Protein AF-A0A7J8K151-F1 (afdb_monomer)

Secondary structure (DSSP, 8-state):
-----TT--HHHHHHHHHHH-TT-EE-HHHHHHHHHHHHHHHHHHHTT---SHHHHHHHHHHHSPTTHHHHHHHHHHHHHH-SS-SS--SS-HHHHHHHHHHHHSSPPPHHHHHHHHHHHHHHHHHHHHHHHHHHHHTT-SEE-HHHHHHHHHH-HHHHHHHGGG------S------------HHHHHHHHHHHHHHHHHHHHHIIIIIIHHHHT-TTTS-HHHHHHHHTTHHHHHHHHHHHHHHHHHHHHTS-TTSSS--THHHHHHHHHTTTTHHHHHHHHHHHSHHHHHHHHHHHT-HHHHHHHHHHSTTHHHHHHHTHHHHTTHHHHHHHHHHHHTT--

Foldseek 3Di:
DPPPPLPPPPPLLQVLLCVQPVQAAEDPQLVVLLVVLLVVVLLQLCVQLDQDLVSSLVSLVVQADPPLSVVLQVQLVVQLPDPDDPDHQSRDLVSVQVVSCVSSVHRHDSSSSSSSSSSSSSVSSVLSNQLVVQCLLVLHRYRYNVSSVVSCVVPPRSCSNRVPDDPDDDDDDDDDDPPPDDDDVQSLLVNVLSNLVVLLVLLCCLVVPVLVLLVVDCPLHPPVLSCLQCPVSVLVSVVSVQLSVLSVVQQVPDDPPDPHGPSVVSVVVCVVVVSCVSLVRLCCSLVDPVSLVSLVVSLPDPVSQVSQCVVDPCRSVCSNPVSSVSSCSSVVVVVVVVVSVPPD

pLDDT: mean 81.15, std 17.08, range [25.45, 98.38]

Organism: Molossus molossus (NCBI:txid27622)

Mean predicted aligned error: 16.15 Å

InterPro domains:
  IPR000219 Dbl homology domain [PF00621] (195-342)
  IPR000219 Dbl homology domain [PS50010] (184-344)
  IPR000219 Dbl homology domain [SM00325] (188-342)
  IPR000219 Dbl homology domain [cd00160] (185-342)
  IPR009072 Histone-fold [G3DSA:1.10.20.10] (12-155)
  IPR009072 Histone-fold [SSF47113] (15-163)
  IPR035899 Dbl homology (DH) domain superfamily [G3DSA:1.20.900.10] (183-343)
  IPR035899 Dbl homology (DH) domain superfamily [SSF48065] (193-342)

Structure (mmCIF, N/CA/C/O backbone):
data_AF-A0A7J8K151-F1
#
_entry.id   AF-A0A7J8K151-F1
#
loop_
_atom_site.group_PDB
_atom_site.id
_atom_site.type_symbol
_atom_site.label_atom_id
_atom_site.label_alt_id
_atom_site.label_comp_id
_atom_site.label_asym_id
_atom_site.label_entity_id
_atom_site.label_seq_id
_atom_site.pdbx_PDB_ins_code
_atom_site.Cartn_x
_atom_site.Cartn_y
_atom_site.Cartn_z
_atom_site.occupancy
_atom_site.B_iso_or_equiv
_atom_site.auth_seq_id
_atom_site.auth_comp_id
_atom_site.auth_asym_id
_atom_site.auth_atom_id
_atom_site.pdbx_PDB_model_num
ATOM 1 N N . MET A 1 1 ? -0.096 -28.283 -28.250 1.00 27.67 1 MET A N 1
ATOM 2 C CA . MET A 1 1 ? -0.454 -26.908 -28.653 1.00 27.67 1 MET A CA 1
ATOM 3 C C . MET A 1 1 ? 0.817 -26.276 -29.191 1.00 27.67 1 MET A C 1
ATOM 5 O O . MET A 1 1 ? 1.811 -26.359 -28.478 1.00 27.67 1 MET A O 1
ATOM 9 N N . PRO A 1 2 ? 0.860 -25.765 -30.434 1.00 25.45 2 PRO A N 1
ATOM 10 C CA . PRO A 1 2 ? 2.027 -25.021 -30.894 1.00 25.45 2 PRO A CA 1
ATOM 11 C C . PRO A 1 2 ? 2.215 -23.856 -29.928 1.00 25.45 2 PRO A C 1
ATOM 13 O O . PRO A 1 2 ? 1.238 -23.183 -29.613 1.00 25.45 2 PRO A O 1
ATOM 16 N N . THR A 1 3 ? 3.426 -23.683 -29.404 1.00 32.97 3 THR A N 1
ATOM 17 C CA . THR A 1 3 ? 3.795 -22.593 -28.503 1.00 32.97 3 THR A CA 1
ATOM 18 C C . THR A 1 3 ? 3.459 -21.290 -29.201 1.00 32.97 3 THR A C 1
ATOM 20 O O . THR A 1 3 ? 4.192 -20.826 -30.076 1.00 32.97 3 THR A O 1
ATOM 23 N N . ILE A 1 4 ? 2.292 -20.740 -28.890 1.00 38.69 4 ILE A N 1
ATOM 24 C CA . ILE A 1 4 ? 1.892 -19.464 -29.426 1.00 38.69 4 ILE A CA 1
ATOM 25 C C . ILE A 1 4 ? 2.807 -18.447 -28.740 1.00 38.69 4 ILE A C 1
ATOM 27 O O . ILE A 1 4 ? 2.521 -18.003 -27.636 1.00 38.69 4 ILE A O 1
ATOM 31 N N . SER A 1 5 ? 3.916 -18.074 -29.380 1.00 39.81 5 SER A N 1
ATOM 32 C CA . SER A 1 5 ? 4.728 -16.931 -28.961 1.00 39.81 5 SER A CA 1
ATOM 33 C C . SER A 1 5 ? 3.971 -15.637 -29.308 1.00 39.81 5 SER A C 1
ATOM 35 O O . SER A 1 5 ? 4.404 -14.849 -30.155 1.00 39.81 5 SER A O 1
ATOM 37 N N . LEU A 1 6 ? 2.781 -15.429 -28.730 1.00 39.69 6 LEU A N 1
ATOM 38 C CA . LEU A 1 6 ? 1.989 -14.205 -28.942 1.00 39.69 6 LEU A CA 1
ATOM 39 C C . LEU A 1 6 ? 2.755 -12.966 -28.467 1.00 39.69 6 LEU A C 1
ATOM 41 O O . LEU A 1 6 ? 2.478 -11.859 -28.930 1.00 39.69 6 LEU A O 1
ATOM 45 N N . LEU A 1 7 ? 3.763 -13.169 -27.616 1.00 41.84 7 LEU A N 1
ATOM 46 C CA . LEU A 1 7 ? 4.592 -12.140 -27.009 1.00 41.84 7 LEU A CA 1
ATOM 47 C C . LEU A 1 7 ? 6.070 -12.290 -27.387 1.00 41.84 7 LEU A C 1
ATOM 49 O O . LEU A 1 7 ? 6.947 -12.023 -26.577 1.00 41.84 7 LEU A O 1
ATOM 53 N N . ASN A 1 8 ? 6.371 -12.655 -28.638 1.00 35.59 8 ASN A N 1
ATOM 54 C CA . ASN A 1 8 ? 7.740 -12.593 -29.171 1.00 35.59 8 ASN A CA 1
ATOM 55 C C . ASN A 1 8 ? 8.173 -11.132 -29.435 1.00 35.59 8 ASN A C 1
ATOM 57 O O . ASN A 1 8 ? 8.400 -10.690 -30.564 1.00 35.59 8 ASN A O 1
ATOM 61 N N . SER A 1 9 ? 8.129 -10.320 -28.384 1.00 42.59 9 SER A N 1
ATOM 62 C CA . SER A 1 9 ? 8.535 -8.922 -28.322 1.00 42.59 9 SER A CA 1
ATOM 63 C C . SER A 1 9 ? 8.761 -8.593 -26.844 1.00 42.59 9 SER A C 1
ATOM 65 O O . SER A 1 9 ? 7.894 -7.965 -26.239 1.00 42.59 9 SER A O 1
ATOM 67 N N . ASN A 1 10 ? 9.896 -9.018 -26.270 1.00 41.56 10 ASN A N 1
ATOM 68 C CA . ASN A 1 10 ? 10.342 -8.609 -24.922 1.00 41.56 10 ASN A CA 1
ATOM 69 C C . ASN A 1 10 ? 10.073 -7.101 -24.694 1.00 41.56 10 ASN A C 1
ATOM 71 O O . ASN A 1 10 ? 9.364 -6.727 -23.766 1.00 41.56 10 ASN A O 1
ATOM 75 N N . CYS A 1 11 ? 10.343 -6.298 -25.733 1.00 46.16 11 CYS A N 1
ATOM 76 C CA . CYS A 1 11 ? 10.074 -4.861 -25.882 1.00 46.16 11 CYS A CA 1
ATOM 77 C C . CYS A 1 11 ? 8.643 -4.340 -25.572 1.00 46.16 11 CYS A C 1
ATOM 79 O O . CYS A 1 11 ? 8.422 -3.131 -25.608 1.00 46.16 11 CYS A O 1
ATOM 81 N N . LYS A 1 12 ? 7.624 -5.181 -25.347 1.00 53.44 12 LYS A N 1
ATOM 82 C CA . LYS A 1 12 ? 6.250 -4.722 -25.044 1.00 53.44 12 LYS A CA 1
ATOM 83 C C . LYS A 1 12 ? 5.808 -4.955 -23.608 1.00 53.44 12 LYS A C 1
ATOM 85 O O . LYS A 1 12 ? 5.035 -4.144 -23.107 1.00 53.44 12 LYS A O 1
ATOM 90 N N . LYS A 1 13 ? 6.273 -6.025 -22.962 1.00 53.00 13 LYS A N 1
ATOM 91 C CA . LYS A 1 13 ? 6.034 -6.217 -21.526 1.00 53.00 13 LYS A CA 1
ATOM 92 C C . LYS A 1 13 ? 6.912 -5.265 -20.721 1.00 53.00 13 LYS A C 1
ATOM 94 O O . LYS A 1 13 ? 6.395 -4.658 -19.790 1.00 53.00 13 LYS A O 1
ATOM 99 N N . ASP A 1 14 ? 8.131 -5.015 -21.205 1.00 57.75 14 ASP A N 1
ATOM 100 C CA . ASP A 1 14 ? 8.994 -3.918 -20.754 1.00 57.75 14 ASP A CA 1
ATOM 101 C C . ASP A 1 14 ? 8.212 -2.601 -20.735 1.00 57.75 14 ASP A C 1
ATOM 103 O O . ASP A 1 14 ? 8.211 -1.896 -19.744 1.00 57.75 14 ASP A O 1
ATOM 107 N N . LYS A 1 15 ? 7.402 -2.321 -21.766 1.00 61.22 15 LYS A N 1
ATOM 108 C CA . LYS A 1 15 ? 6.587 -1.094 -21.821 1.00 61.22 15 LYS A CA 1
ATOM 109 C C . LYS A 1 15 ? 5.413 -1.056 -20.847 1.00 61.22 15 LYS A C 1
ATOM 111 O O . LYS A 1 15 ? 5.016 0.034 -20.448 1.00 61.22 15 LYS A O 1
ATOM 116 N N . VAL A 1 16 ? 4.816 -2.200 -20.498 1.00 61.94 16 VAL A N 1
ATOM 117 C CA . VAL A 1 16 ? 3.778 -2.247 -19.447 1.00 61.94 16 VAL A CA 1
ATOM 118 C C . VAL A 1 16 ? 4.438 -2.025 -18.088 1.00 61.94 16 VAL A C 1
ATOM 120 O O . VAL A 1 16 ? 3.931 -1.257 -17.279 1.00 61.94 16 VAL A O 1
ATOM 123 N N . GLN A 1 17 ? 5.597 -2.638 -17.858 1.00 71.25 17 GLN A N 1
ATOM 124 C CA . GLN A 1 17 ? 6.377 -2.446 -16.643 1.00 71.25 17 GLN A CA 1
ATOM 125 C C . GLN A 1 17 ? 6.891 -1.001 -16.518 1.00 71.25 17 GLN A C 1
ATOM 127 O O . GLN A 1 17 ? 6.669 -0.388 -15.480 1.00 71.25 17 GLN A O 1
ATOM 132 N N . GLU A 1 18 ? 7.449 -0.408 -17.575 1.00 66.69 18 GLU A N 1
ATOM 133 C CA . GLU A 1 18 ? 7.882 0.998 -17.638 1.00 66.69 18 GLU A CA 1
ATOM 134 C C . GLU A 1 18 ? 6.729 1.981 -17.380 1.00 66.69 18 GLU A C 1
ATOM 136 O O . GLU A 1 18 ? 6.942 3.046 -16.808 1.00 66.69 18 GLU A O 1
ATOM 141 N N . GLN A 1 19 ? 5.494 1.649 -17.784 1.00 67.12 19 GLN A N 1
ATOM 142 C CA . GLN A 1 19 ? 4.320 2.484 -17.493 1.00 67.12 19 GLN A CA 1
ATOM 143 C C . GLN A 1 19 ? 3.972 2.524 -16.006 1.00 67.12 19 GLN A C 1
ATOM 145 O O . GLN A 1 19 ? 3.391 3.507 -15.541 1.00 67.12 19 GLN A O 1
ATOM 150 N N . VAL A 1 20 ? 4.268 1.447 -15.283 1.00 70.50 20 VAL A N 1
ATOM 151 C CA . VAL A 1 20 ? 3.845 1.265 -13.896 1.00 70.50 20 VAL A CA 1
ATOM 152 C C . VAL A 1 20 ? 4.977 1.603 -12.927 1.00 70.50 20 VAL A C 1
ATOM 154 O O . VAL A 1 20 ? 4.738 2.278 -11.930 1.00 70.50 20 VAL A O 1
ATOM 157 N N . HIS A 1 21 ? 6.202 1.193 -13.253 1.00 74.19 21 HIS A N 1
ATOM 158 C CA . HIS A 1 21 ? 7.416 1.379 -12.462 1.00 74.19 21 HIS A CA 1
ATOM 159 C C . HIS A 1 21 ? 8.604 1.733 -13.371 1.00 74.19 21 HIS A C 1
ATOM 161 O O . HIS A 1 21 ? 9.407 0.856 -13.669 1.00 74.19 21 HIS A O 1
ATOM 167 N N . PRO A 1 22 ? 8.766 3.000 -13.802 1.00 75.44 22 PRO A N 1
ATOM 168 C CA . PRO A 1 22 ? 9.811 3.405 -14.756 1.00 75.44 22 PRO A CA 1
ATOM 169 C C . PRO A 1 22 ? 11.254 3.157 -14.285 1.00 75.44 22 PRO A C 1
ATOM 171 O O . PRO A 1 22 ? 12.183 3.220 -15.082 1.00 75.44 22 PRO A O 1
ATOM 174 N N . THR A 1 23 ? 11.448 2.949 -12.982 1.00 74.50 23 THR A N 1
ATOM 175 C CA . THR A 1 23 ? 12.755 2.824 -12.322 1.00 74.50 23 THR A CA 1
ATOM 176 C C . THR A 1 23 ? 13.181 1.382 -12.059 1.00 74.50 23 THR A C 1
ATOM 178 O O . THR A 1 23 ? 14.269 1.174 -11.534 1.00 74.50 23 THR A O 1
ATOM 181 N N . LEU A 1 24 ? 12.325 0.404 -12.363 1.00 80.00 24 LEU A N 1
ATOM 182 C CA . LEU A 1 24 ? 12.614 -1.019 -12.184 1.00 80.00 24 LEU A CA 1
ATOM 183 C C . LEU A 1 24 ? 12.905 -1.666 -13.544 1.00 80.00 24 LEU A C 1
ATOM 185 O O . LEU A 1 24 ? 12.467 -1.159 -14.575 1.00 80.00 24 LEU A O 1
ATOM 189 N N . SER A 1 25 ? 13.618 -2.787 -13.558 1.00 82.62 25 SER A N 1
ATOM 190 C CA . SER A 1 25 ? 13.651 -3.718 -14.693 1.00 82.62 25 SER A CA 1
ATOM 191 C C . SER A 1 25 ? 12.847 -4.975 -14.363 1.00 82.62 25 SER A C 1
ATOM 193 O O . SER A 1 25 ? 12.567 -5.253 -13.200 1.00 82.62 25 SER A O 1
ATOM 195 N N . ALA A 1 26 ? 12.456 -5.758 -15.366 1.00 82.19 26 ALA A N 1
ATOM 196 C CA . ALA A 1 26 ? 11.913 -7.100 -15.170 1.00 82.19 26 ALA A CA 1
ATOM 197 C C . ALA A 1 26 ? 12.741 -8.098 -15.981 1.00 82.19 26 ALA A C 1
ATOM 199 O O . ALA A 1 26 ? 12.986 -7.875 -17.168 1.00 82.19 26 ALA A O 1
ATOM 200 N N . ASN A 1 27 ? 13.181 -9.187 -15.350 1.00 81.94 27 ASN A N 1
ATOM 201 C CA . ASN A 1 27 ? 13.974 -10.194 -16.048 1.00 81.94 27 ASN A CA 1
ATOM 202 C C . ASN A 1 27 ? 13.115 -11.035 -17.019 1.00 81.94 27 ASN A C 1
ATOM 204 O O . ASN A 1 27 ? 11.892 -11.122 -16.905 1.00 81.94 27 ASN A O 1
ATOM 208 N N . GLU A 1 28 ? 13.743 -11.672 -18.011 1.00 77.38 28 GLU A N 1
ATOM 209 C CA . GLU A 1 28 ? 12.998 -12.411 -19.047 1.00 77.38 28 GLU A CA 1
ATOM 210 C C . GLU A 1 28 ? 12.155 -13.564 -18.474 1.00 77.38 28 GLU A C 1
ATOM 212 O O . GLU A 1 28 ? 11.064 -13.851 -18.972 1.00 77.38 28 GLU A O 1
ATOM 217 N N . GLU A 1 29 ? 12.633 -14.203 -17.406 1.00 77.56 29 GLU A N 1
ATOM 218 C CA . GLU A 1 29 ? 11.944 -15.302 -16.728 1.00 77.56 29 GLU A CA 1
ATOM 219 C C . GLU A 1 29 ? 10.653 -14.834 -16.035 1.00 77.56 29 GLU A C 1
ATOM 221 O O . GLU A 1 29 ? 9.610 -15.485 -16.149 1.00 77.56 29 GLU A O 1
ATOM 226 N N . SER A 1 30 ? 10.676 -13.669 -15.383 1.00 81.81 30 SER A N 1
ATOM 227 C CA . SER A 1 30 ? 9.506 -13.071 -14.739 1.00 81.81 30 SER A CA 1
ATOM 228 C C . SER A 1 30 ? 8.462 -12.668 -15.777 1.00 81.81 30 SER A C 1
ATOM 230 O O . SER A 1 30 ? 7.279 -12.991 -15.644 1.00 81.81 30 SER A O 1
ATOM 232 N N . LEU A 1 31 ? 8.904 -12.079 -16.889 1.00 80.31 31 LEU A N 1
ATOM 233 C CA . LEU A 1 31 ? 8.044 -11.749 -18.019 1.00 80.31 31 LEU A CA 1
ATOM 234 C C . LEU A 1 31 ? 7.431 -12.994 -18.671 1.00 80.31 31 LEU A C 1
ATOM 236 O O . LEU A 1 31 ? 6.267 -12.961 -19.091 1.00 80.31 31 LEU A O 1
ATOM 240 N N . TYR A 1 32 ? 8.185 -14.089 -18.779 1.00 77.38 32 TYR A N 1
ATOM 241 C CA . TYR A 1 32 ? 7.674 -15.373 -19.256 1.00 77.38 32 TYR A CA 1
ATOM 242 C C . TYR A 1 32 ? 6.623 -15.947 -18.299 1.00 77.38 32 TYR A C 1
ATOM 244 O O . TYR A 1 32 ? 5.568 -16.401 -18.745 1.00 77.38 32 TYR A O 1
ATOM 252 N N . TYR A 1 33 ? 6.856 -15.864 -16.989 1.00 84.25 33 TYR A N 1
ATOM 253 C CA . TYR A 1 33 ? 5.904 -16.326 -15.984 1.00 84.25 33 TYR A CA 1
ATOM 254 C C . TYR A 1 33 ? 4.578 -15.553 -16.027 1.00 84.25 33 TYR A C 1
ATOM 256 O O . TYR A 1 33 ? 3.513 -16.172 -16.047 1.00 84.25 33 TYR A O 1
ATOM 264 N N . ILE A 1 34 ? 4.620 -14.221 -16.151 1.00 85.00 34 ILE A N 1
ATOM 265 C CA . ILE A 1 34 ? 3.407 -13.401 -16.333 1.00 85.00 34 ILE A CA 1
ATOM 266 C C . ILE A 1 34 ? 2.651 -13.839 -17.582 1.00 85.00 34 ILE A C 1
ATOM 268 O O . ILE A 1 34 ? 1.435 -13.982 -17.553 1.00 85.00 34 ILE A O 1
ATOM 272 N N . GLU A 1 35 ? 3.351 -14.101 -18.683 1.00 78.06 35 GLU A N 1
ATOM 273 C CA . GLU A 1 35 ? 2.707 -14.601 -19.898 1.00 78.06 35 GLU A CA 1
ATOM 274 C C . GLU A 1 35 ? 1.977 -15.925 -19.680 1.00 78.06 35 GLU A C 1
ATOM 276 O O . GLU A 1 35 ? 0.860 -16.064 -20.175 1.00 78.06 35 GLU A O 1
ATOM 281 N N . GLN A 1 36 ? 2.534 -16.855 -18.901 1.00 79.56 36 GLN A N 1
ATOM 282 C CA . GLN A 1 36 ? 1.831 -18.094 -18.557 1.00 79.56 36 GLN A CA 1
ATOM 283 C C . GLN A 1 36 ? 0.536 -17.824 -17.781 1.00 79.56 36 GLN A C 1
ATOM 285 O O . GLN A 1 36 ? -0.506 -18.383 -18.127 1.00 79.56 36 GLN A O 1
ATOM 290 N N . LEU A 1 37 ? 0.567 -16.921 -16.796 1.00 85.50 37 LEU A N 1
ATOM 291 C CA . LEU A 1 37 ? -0.624 -16.517 -16.039 1.00 85.50 37 LEU A CA 1
ATOM 292 C C . LEU A 1 37 ? -1.676 -15.870 -16.953 1.00 85.50 37 LEU A C 1
ATOM 294 O O . LEU A 1 37 ? -2.851 -16.237 -16.939 1.00 85.50 37 LEU A O 1
ATOM 298 N N . ILE A 1 38 ? -1.259 -14.953 -17.825 1.00 84.44 38 ILE A N 1
ATOM 299 C CA . ILE A 1 38 ? -2.154 -14.284 -18.776 1.00 84.44 38 ILE A CA 1
ATOM 300 C C . ILE A 1 38 ? -2.742 -15.275 -19.789 1.00 84.44 38 ILE A C 1
ATOM 302 O O . ILE A 1 38 ? -3.916 -15.163 -20.146 1.00 84.44 38 ILE A O 1
ATOM 306 N N . PHE A 1 39 ? -1.985 -16.291 -20.209 1.00 74.62 39 PHE A N 1
ATOM 307 C CA . PHE A 1 39 ? -2.506 -17.376 -21.040 1.00 74.62 39 PHE A CA 1
ATOM 308 C C . PHE A 1 39 ? -3.520 -18.256 -20.311 1.00 74.62 39 PHE A C 1
ATOM 310 O O . PHE A 1 39 ? -4.550 -18.604 -20.895 1.00 74.62 39 PHE A O 1
ATOM 317 N N . GLN A 1 40 ? -3.269 -18.602 -19.048 1.00 78.81 40 GLN A N 1
ATOM 318 C CA . GLN A 1 40 ? -4.245 -19.317 -18.223 1.00 78.81 40 GLN A CA 1
ATOM 319 C C . GLN A 1 40 ? -5.547 -18.519 -18.111 1.00 78.81 40 GLN A C 1
ATOM 321 O O . GLN A 1 40 ? -6.629 -19.061 -18.343 1.00 78.81 40 GLN A O 1
ATOM 326 N N . LEU A 1 41 ? -5.452 -17.213 -17.854 1.00 85.62 41 LEU A N 1
ATOM 327 C CA . LEU A 1 41 ? -6.612 -16.330 -17.785 1.00 85.62 41 LEU A CA 1
ATOM 328 C C . LEU A 1 41 ? -7.363 -16.247 -19.120 1.00 85.62 41 LEU A C 1
ATOM 330 O O . LEU A 1 41 ? -8.590 -16.356 -19.153 1.00 85.62 41 LEU A O 1
ATOM 334 N N . LEU A 1 42 ? -6.640 -16.112 -20.235 1.00 81.81 42 LEU A N 1
ATOM 335 C CA . LEU A 1 42 ? -7.225 -16.116 -21.575 1.00 81.81 42 LEU A CA 1
ATOM 336 C C . LEU A 1 42 ? -8.022 -17.399 -21.836 1.00 81.81 42 LEU A C 1
ATOM 338 O O . LEU A 1 42 ? -9.144 -17.332 -22.343 1.00 81.81 42 LEU A O 1
ATOM 342 N N . ASN A 1 43 ? -7.483 -18.555 -21.443 1.00 74.38 43 ASN A N 1
ATOM 343 C CA . ASN A 1 43 ? -8.187 -19.830 -21.539 1.00 74.38 43 ASN A CA 1
ATOM 344 C C . ASN A 1 43 ? -9.452 -19.837 -20.668 1.00 74.38 43 ASN A C 1
ATOM 346 O O . ASN A 1 43 ? -10.526 -20.156 -21.182 1.00 74.38 43 ASN A O 1
ATOM 350 N N . LYS A 1 44 ? -9.373 -19.407 -19.398 1.00 78.50 44 LYS A N 1
ATOM 351 C CA . LYS A 1 44 ? -10.536 -19.304 -18.490 1.00 78.50 44 LYS A CA 1
ATOM 352 C C . LYS A 1 44 ? -11.664 -18.450 -19.073 1.00 78.50 44 LYS A C 1
ATOM 354 O O . LYS A 1 44 ? -12.841 -18.808 -18.936 1.00 78.50 44 LYS A O 1
ATOM 359 N N . LEU A 1 45 ? -11.325 -17.338 -19.728 1.00 81.75 45 LEU A N 1
ATOM 360 C CA . LEU A 1 45 ? -12.288 -16.471 -20.411 1.00 81.75 45 LEU A CA 1
ATOM 361 C C . LEU A 1 45 ? -12.883 -17.156 -21.653 1.00 81.75 45 LEU A C 1
ATOM 363 O O . LEU A 1 45 ? -14.097 -17.126 -21.853 1.00 81.75 45 LEU A O 1
ATOM 367 N N . CYS A 1 46 ? -12.054 -17.832 -22.451 1.00 77.62 46 CYS A N 1
ATOM 368 C CA . CYS A 1 46 ? -12.481 -18.514 -23.675 1.00 77.62 46 CYS A CA 1
ATOM 369 C C . CYS A 1 46 ? -13.324 -19.775 -23.425 1.00 77.62 46 CYS A C 1
ATOM 371 O O . CYS A 1 46 ? -14.132 -20.134 -24.281 1.00 77.62 46 CYS A O 1
ATOM 373 N N . MET A 1 47 ? -13.203 -20.427 -22.263 1.00 73.19 47 MET A N 1
ATOM 374 C CA . MET A 1 47 ? -14.008 -21.610 -21.914 1.00 73.19 47 MET A CA 1
ATOM 375 C C . MET A 1 47 ? -15.519 -21.351 -21.954 1.00 73.19 47 MET A C 1
ATOM 377 O O . MET A 1 47 ? -16.287 -22.262 -22.257 1.00 73.19 47 MET A O 1
ATOM 381 N N . ALA A 1 48 ? -15.953 -20.113 -21.697 1.00 76.00 48 ALA A N 1
ATOM 382 C CA . ALA A 1 48 ? -17.359 -19.722 -21.791 1.00 76.00 48 ALA A CA 1
ATOM 383 C C . ALA A 1 48 ? -17.857 -19.550 -23.238 1.00 76.00 48 ALA A C 1
ATOM 385 O O . ALA A 1 48 ? -19.037 -19.289 -23.450 1.00 76.00 48 ALA A O 1
ATOM 386 N N . GLN A 1 49 ? -16.968 -19.696 -24.226 1.00 76.12 49 GLN A N 1
ATOM 387 C CA . GLN A 1 49 ? -17.230 -19.488 -25.649 1.00 76.12 49 GLN A CA 1
ATOM 388 C C . GLN A 1 49 ? -17.968 -18.163 -25.940 1.00 76.12 49 GLN A C 1
ATOM 390 O O . GLN A 1 49 ? -19.026 -18.187 -26.577 1.00 76.12 49 GLN A O 1
ATOM 395 N N . PRO A 1 50 ? -17.415 -17.008 -25.517 1.00 82.06 50 PRO A N 1
ATOM 396 C CA . PRO A 1 50 ? -18.090 -15.720 -25.641 1.00 82.06 50 PRO A CA 1
ATOM 397 C C . PRO A 1 50 ? -18.230 -15.271 -27.102 1.00 82.06 50 PRO A C 1
ATOM 399 O O . PRO A 1 50 ? -17.249 -15.183 -27.841 1.00 82.06 50 PRO A O 1
ATOM 402 N N . ARG A 1 51 ? -19.451 -14.926 -27.518 1.00 87.25 51 ARG A N 1
ATOM 403 C CA . ARG A 1 51 ? -19.757 -14.449 -28.878 1.00 87.25 51 ARG A CA 1
ATOM 404 C C . ARG A 1 51 ? -19.942 -12.941 -28.952 1.00 87.25 51 ARG A C 1
ATOM 406 O O . ARG A 1 51 ? -19.796 -12.368 -30.031 1.00 87.25 51 ARG A O 1
ATOM 413 N N . THR A 1 52 ? -20.264 -12.310 -27.831 1.00 93.50 52 THR A N 1
ATOM 414 C CA . THR A 1 52 ? -20.472 -10.868 -27.708 1.00 93.50 52 THR A CA 1
ATOM 415 C C . THR A 1 52 ? -19.575 -10.273 -26.623 1.00 93.50 52 THR A C 1
ATOM 417 O O . THR A 1 52 ? -19.034 -10.989 -25.784 1.00 93.50 52 THR A O 1
ATOM 420 N N . VAL A 1 53 ? -19.416 -8.945 -26.627 1.00 95.50 53 VAL A N 1
ATOM 421 C CA . VAL A 1 53 ? -18.694 -8.223 -25.562 1.00 95.50 53 VAL A CA 1
ATOM 422 C C . VAL A 1 53 ? -19.366 -8.457 -24.208 1.00 95.50 53 VAL A C 1
ATOM 424 O O . VAL A 1 53 ? -18.681 -8.673 -23.213 1.00 95.50 53 VAL A O 1
ATOM 427 N N . GLN A 1 54 ? -20.700 -8.495 -24.191 1.00 94.44 54 GLN A N 1
ATOM 428 C CA . GLN A 1 54 ? -21.483 -8.757 -22.990 1.00 94.44 54 GLN A CA 1
ATOM 429 C C . GLN A 1 54 ? -21.209 -10.159 -22.427 1.00 94.44 54 GLN A C 1
ATOM 431 O O . GLN A 1 54 ? -21.069 -10.303 -21.218 1.00 94.44 54 GLN A O 1
ATOM 436 N N . ASP A 1 55 ? -21.036 -11.172 -23.283 1.00 91.56 55 ASP A N 1
ATOM 437 C CA . ASP A 1 55 ? -20.683 -12.526 -22.832 1.00 91.56 55 ASP A CA 1
ATOM 438 C C . ASP A 1 55 ? -19.320 -12.541 -22.116 1.00 91.56 55 ASP A C 1
ATOM 440 O O . ASP A 1 55 ? -19.138 -13.251 -21.125 1.00 91.56 55 ASP A O 1
ATOM 444 N N . VAL A 1 56 ? -18.353 -11.749 -22.605 1.00 94.31 56 VAL A N 1
ATOM 445 C CA . VAL A 1 56 ? -17.042 -11.597 -21.953 1.00 94.31 56 VAL A CA 1
ATOM 446 C C . VAL A 1 56 ? -17.189 -10.859 -20.625 1.00 94.31 56 VAL A C 1
ATOM 448 O O . VAL A 1 56 ? -16.618 -11.296 -19.631 1.00 94.31 56 VAL A O 1
ATOM 451 N N . GLU A 1 57 ? -17.965 -9.774 -20.582 1.00 95.69 57 GLU A N 1
ATOM 452 C CA . GLU A 1 57 ? -18.221 -9.011 -19.356 1.00 95.69 57 GLU A CA 1
ATOM 453 C C . GLU A 1 57 ? -18.870 -9.881 -18.270 1.00 95.69 57 GLU A C 1
ATOM 455 O O . GLU A 1 57 ? -18.366 -9.940 -17.149 1.00 95.69 57 GLU A O 1
ATOM 460 N N . GLU A 1 58 ? -19.916 -10.639 -18.609 1.00 92.19 58 GLU A N 1
ATOM 461 C CA . GLU A 1 58 ? -20.547 -11.590 -17.688 1.00 92.19 58 GLU A CA 1
ATOM 462 C C . GLU A 1 58 ? -19.565 -12.661 -17.203 1.00 92.19 58 GLU A C 1
ATOM 464 O O . GLU A 1 58 ? -19.616 -13.086 -16.045 1.00 92.19 58 GLU A O 1
ATOM 469 N N . ARG A 1 59 ? -18.665 -13.124 -18.080 1.00 90.50 59 ARG A N 1
ATOM 470 C CA . ARG A 1 59 ? -17.636 -14.095 -17.705 1.00 90.50 59 ARG A CA 1
ATOM 471 C C . ARG A 1 59 ? -16.626 -13.490 -16.734 1.00 90.50 59 ARG A C 1
ATOM 473 O O . ARG A 1 59 ? -16.271 -14.173 -15.774 1.00 90.50 59 ARG A O 1
ATOM 480 N N . VAL A 1 60 ? -16.205 -12.244 -16.942 1.00 94.19 60 VAL A N 1
ATOM 481 C CA . VAL A 1 60 ? -15.330 -11.511 -16.014 1.00 94.19 60 VAL A CA 1
ATOM 482 C C . VAL A 1 60 ? -16.019 -11.366 -14.657 1.00 94.19 60 VAL A C 1
ATOM 484 O O . VAL A 1 60 ? -15.463 -11.836 -13.672 1.00 94.19 60 VAL A O 1
ATOM 487 N N . GLN A 1 61 ? -17.261 -10.870 -14.606 1.00 92.62 61 GLN A N 1
ATOM 488 C CA . GLN A 1 61 ? -18.028 -10.719 -13.353 1.00 92.62 61 GLN A CA 1
ATOM 489 C C . GLN A 1 61 ? -18.168 -12.025 -12.557 1.00 92.62 61 GLN A C 1
ATOM 491 O O . GLN A 1 61 ? -18.197 -12.007 -11.332 1.00 92.62 61 GLN A O 1
ATOM 496 N N . LYS A 1 62 ? -18.287 -13.168 -13.244 1.00 87.94 62 LYS A N 1
ATOM 497 C CA . LYS A 1 62 ? -18.446 -14.483 -12.599 1.00 87.94 62 LYS A CA 1
ATOM 498 C C . LYS A 1 62 ? -17.130 -15.127 -12.165 1.00 87.94 62 LYS A C 1
ATOM 500 O O . LYS A 1 62 ? -17.168 -16.031 -11.339 1.00 87.94 62 LYS A O 1
ATOM 505 N N . THR A 1 63 ? -16.007 -14.749 -12.774 1.00 85.38 63 THR A N 1
ATOM 506 C CA . THR A 1 63 ? -14.721 -15.452 -12.598 1.00 85.38 63 THR A CA 1
ATOM 507 C C . THR A 1 63 ? -13.729 -14.631 -11.777 1.00 85.38 63 THR A C 1
ATOM 509 O O . THR A 1 63 ? -12.893 -15.200 -11.085 1.00 85.38 63 THR A O 1
ATOM 512 N N . PHE A 1 64 ? -13.806 -13.303 -11.856 1.00 91.38 64 PHE A N 1
ATOM 513 C CA . PHE A 1 64 ? -12.867 -12.396 -11.209 1.00 91.38 64 PHE A CA 1
ATOM 514 C C . PHE A 1 64 ? -13.423 -12.043 -9.824 1.00 91.38 64 PHE A C 1
ATOM 516 O O . PHE A 1 64 ? -14.603 -11.698 -9.727 1.00 91.38 64 PHE A O 1
ATOM 523 N N . PRO A 1 65 ? -12.622 -12.120 -8.749 1.00 90.38 65 PRO A N 1
ATOM 524 C CA . PRO A 1 65 ? -13.095 -11.735 -7.424 1.00 90.38 65 PRO A CA 1
ATOM 525 C C . PRO A 1 65 ? -13.401 -10.231 -7.329 1.00 90.38 65 PRO A C 1
ATOM 527 O O . PRO A 1 65 ? -12.919 -9.413 -8.112 1.00 90.38 65 PRO A O 1
ATOM 530 N N . HIS A 1 66 ? -14.195 -9.838 -6.336 1.00 82.94 66 HIS A N 1
ATOM 531 C CA . HIS A 1 66 ? -14.435 -8.422 -6.060 1.00 82.94 66 HIS A CA 1
ATOM 532 C C . HIS A 1 66 ? -13.226 -7.804 -5.324 1.00 82.94 66 HIS A C 1
ATOM 534 O O . HIS A 1 66 ? -12.747 -8.440 -4.384 1.00 82.94 66 HIS A O 1
ATOM 540 N N . PRO A 1 67 ? -12.733 -6.587 -5.662 1.00 90.88 67 PRO A N 1
ATOM 541 C CA . PRO A 1 67 ? -13.261 -5.610 -6.622 1.00 90.88 67 PRO A CA 1
ATOM 542 C C . PRO A 1 67 ? -12.606 -5.575 -8.009 1.00 90.88 67 PRO A C 1
ATOM 544 O O . PRO A 1 67 ? -12.956 -4.699 -8.810 1.00 90.88 67 PRO A O 1
ATOM 547 N N . ILE A 1 68 ? -11.666 -6.481 -8.301 1.00 92.75 68 ILE A N 1
ATOM 548 C CA . ILE A 1 68 ? -10.905 -6.452 -9.560 1.00 92.75 68 ILE A CA 1
ATOM 549 C C . ILE A 1 68 ? -11.810 -6.651 -10.784 1.00 92.75 68 ILE A C 1
ATOM 551 O O . ILE A 1 68 ? -11.552 -6.076 -11.841 1.00 92.75 68 ILE A O 1
ATOM 555 N N . ASP A 1 69 ? -12.925 -7.370 -10.617 1.00 92.00 69 ASP A N 1
ATOM 556 C CA . ASP A 1 69 ? -13.993 -7.518 -11.607 1.00 92.00 69 ASP A CA 1
ATOM 557 C C . ASP A 1 69 ? -14.494 -6.166 -12.146 1.00 92.00 69 ASP A C 1
ATOM 559 O O . ASP A 1 69 ? -14.487 -5.927 -13.356 1.00 92.00 69 ASP A O 1
ATOM 563 N N . LYS A 1 70 ? -14.877 -5.242 -11.255 1.00 93.25 70 LYS A N 1
ATOM 564 C CA . LYS A 1 70 ? -15.473 -3.954 -11.640 1.00 93.25 70 LYS A CA 1
ATOM 565 C C . LYS A 1 70 ? -14.471 -3.050 -12.346 1.00 93.25 70 LYS A C 1
ATOM 567 O O . LYS A 1 70 ? -14.839 -2.338 -13.283 1.00 93.25 70 LYS A O 1
ATOM 572 N N . TRP A 1 71 ? -13.218 -3.052 -11.901 1.00 93.12 71 TRP A N 1
ATOM 573 C CA . TRP A 1 71 ? -12.181 -2.217 -12.504 1.00 93.12 71 TRP A CA 1
ATOM 574 C C . TRP A 1 71 ? -11.738 -2.744 -13.866 1.00 93.12 71 TRP A C 1
ATOM 576 O O . TRP A 1 71 ? -11.643 -1.951 -14.803 1.00 93.12 71 TRP A O 1
ATOM 586 N N . ALA A 1 72 ? -11.573 -4.063 -14.008 1.00 94.38 72 ALA A N 1
ATOM 587 C CA . ALA A 1 72 ? -11.249 -4.687 -15.287 1.00 94.38 72 ALA A CA 1
ATOM 588 C C . ALA A 1 72 ? -12.334 -4.415 -16.344 1.00 94.38 72 ALA A C 1
ATOM 590 O O . ALA A 1 72 ? -12.020 -4.083 -17.487 1.00 94.38 72 ALA A O 1
ATOM 591 N N . ILE A 1 73 ? -13.614 -4.485 -15.958 1.00 95.69 73 ILE A N 1
ATOM 592 C CA . ILE A 1 73 ? -14.750 -4.175 -16.842 1.00 95.69 73 ILE A CA 1
ATOM 593 C C . ILE A 1 73 ? -14.737 -2.704 -17.261 1.00 95.69 73 ILE A C 1
ATOM 595 O O . ILE A 1 73 ? -14.837 -2.401 -18.447 1.00 95.69 73 ILE A O 1
ATOM 599 N N . SER A 1 74 ? -14.565 -1.787 -16.307 1.00 92.88 74 SER A N 1
ATOM 600 C CA . SER A 1 74 ? -14.524 -0.346 -16.582 1.00 92.88 74 SER A CA 1
ATOM 601 C C . SER A 1 74 ? -13.384 0.042 -17.539 1.00 92.88 74 SER A C 1
ATOM 603 O O . SER A 1 74 ? -13.581 0.837 -18.471 1.00 92.88 74 SER A O 1
ATOM 605 N N . ASP A 1 75 ? -12.192 -0.546 -17.364 1.00 91.06 75 ASP A N 1
ATOM 606 C CA . ASP A 1 75 ? -11.058 -0.292 -18.260 1.00 91.06 75 ASP A CA 1
ATOM 607 C C . ASP A 1 75 ? -11.286 -0.889 -19.659 1.00 91.06 75 ASP A C 1
ATOM 609 O O . ASP A 1 75 ? -11.056 -0.218 -20.673 1.00 91.06 75 ASP A O 1
ATOM 613 N N . ALA A 1 76 ? -11.827 -2.107 -19.735 1.00 93.06 76 ALA A N 1
ATOM 614 C CA . ALA A 1 76 ? -12.128 -2.764 -21.002 1.00 93.06 76 ALA A CA 1
ATOM 615 C C . ALA A 1 76 ? -13.249 -2.056 -21.789 1.00 93.06 76 ALA A C 1
ATOM 617 O O . ALA A 1 76 ? -13.132 -1.878 -23.005 1.00 93.06 76 ALA A O 1
ATOM 618 N N . GLN A 1 77 ? -14.294 -1.565 -21.114 1.00 92.06 77 GLN A N 1
ATOM 619 C CA . GLN A 1 77 ? -15.346 -0.744 -21.731 1.00 92.06 77 GLN A CA 1
ATOM 620 C C . GLN A 1 77 ? -14.758 0.553 -22.302 1.00 92.06 77 GLN A C 1
ATOM 622 O O . GLN A 1 77 ? -14.998 0.901 -23.464 1.00 92.06 77 GLN A O 1
ATOM 627 N N . SER A 1 78 ? -13.875 1.210 -21.542 1.00 88.38 78 SER A N 1
ATOM 628 C CA . SER A 1 78 ? -13.158 2.404 -22.002 1.00 88.38 78 SER A CA 1
ATOM 629 C C . SER A 1 78 ? -12.310 2.154 -23.257 1.00 88.38 78 SER A C 1
ATOM 631 O O . SER A 1 78 ? -12.126 3.077 -24.059 1.00 88.38 78 SER A O 1
ATOM 633 N N . ALA A 1 79 ? -11.795 0.933 -23.447 1.00 84.94 79 ALA A N 1
ATOM 634 C CA . ALA A 1 79 ? -11.018 0.551 -24.625 1.00 84.94 79 ALA A CA 1
ATOM 635 C C . ALA A 1 79 ? -11.875 0.415 -25.900 1.00 84.94 79 ALA A C 1
ATOM 637 O O . ALA A 1 79 ? -11.368 0.661 -26.995 1.00 84.94 79 ALA A O 1
ATOM 638 N N . ILE A 1 80 ? -13.166 0.087 -25.776 1.00 84.94 80 ILE A N 1
ATOM 639 C CA . ILE A 1 80 ? -14.100 0.021 -26.914 1.00 84.94 80 ILE A CA 1
ATOM 640 C C . ILE A 1 80 ? -14.664 1.404 -27.261 1.00 84.94 80 ILE A C 1
ATOM 642 O O . ILE A 1 80 ? -14.772 1.749 -28.439 1.00 84.94 80 ILE A O 1
ATOM 646 N N . GLU A 1 81 ? -15.040 2.201 -26.258 1.00 81.19 81 GLU A N 1
ATOM 647 C CA . GLU A 1 81 ? -15.775 3.457 -26.472 1.00 81.19 81 GLU A CA 1
ATOM 648 C C . GLU A 1 81 ? -14.903 4.586 -27.042 1.00 81.19 81 GLU A C 1
ATOM 650 O O . GLU A 1 81 ? -15.356 5.411 -27.845 1.00 81.19 81 GLU A O 1
ATOM 655 N N . LYS A 1 82 ? -13.625 4.650 -26.653 1.00 66.25 82 LYS A N 1
ATOM 656 C CA . LYS A 1 82 ? -12.739 5.762 -27.017 1.00 66.25 82 LYS A CA 1
ATOM 657 C C . LYS A 1 82 ? -11.948 5.440 -28.284 1.00 66.25 82 LYS A C 1
ATOM 659 O O . LYS A 1 82 ? -10.863 4.875 -28.225 1.00 66.25 82 LYS A O 1
ATOM 664 N N . ARG A 1 83 ? -12.409 5.950 -29.437 1.00 54.94 83 ARG A N 1
ATOM 665 C CA . ARG A 1 83 ? -11.655 5.929 -30.720 1.00 54.94 83 ARG A CA 1
ATOM 666 C C . ARG A 1 83 ? -10.247 6.556 -30.642 1.00 54.94 83 ARG A C 1
ATOM 668 O O . ARG A 1 83 ? -9.444 6.346 -31.545 1.00 54.94 83 ARG A O 1
ATOM 675 N N . LYS A 1 84 ? -9.946 7.338 -29.596 1.00 52.91 84 LYS A N 1
ATOM 676 C CA . LYS A 1 84 ? -8.608 7.857 -29.266 1.00 52.91 84 LYS A CA 1
ATOM 677 C C . LYS A 1 84 ? -8.342 7.675 -27.770 1.00 52.91 84 LYS A C 1
ATOM 679 O O . LYS A 1 84 ? -8.698 8.533 -26.962 1.00 52.91 84 LYS A O 1
ATOM 684 N N . ARG A 1 85 ? -7.744 6.545 -27.396 1.00 57.06 85 ARG A N 1
ATOM 685 C CA . ARG A 1 85 ? -7.215 6.315 -26.042 1.00 57.06 85 ARG A CA 1
ATOM 686 C C . ARG A 1 85 ? -5.990 7.223 -25.840 1.00 57.06 85 ARG A C 1
ATOM 688 O O . ARG A 1 85 ? -5.241 7.452 -26.788 1.00 57.06 85 ARG A O 1
ATOM 695 N N . ARG A 1 86 ? -5.791 7.756 -24.627 1.00 53.03 86 ARG A N 1
ATOM 696 C CA . ARG A 1 86 ? -4.576 8.528 -24.285 1.00 53.03 86 ARG A CA 1
ATOM 697 C C . ARG A 1 86 ? -3.327 7.638 -24.405 1.00 53.03 86 ARG A C 1
ATOM 699 O O . ARG A 1 86 ? -2.316 8.110 -24.904 1.00 53.03 86 ARG A O 1
ATOM 706 N N . ASN A 1 87 ? -3.481 6.348 -24.078 1.00 59.06 87 ASN A N 1
ATOM 707 C CA . ASN A 1 87 ? -2.501 5.280 -24.276 1.00 59.06 87 ASN A CA 1
ATOM 708 C C . ASN A 1 87 ? -3.178 4.111 -25.023 1.00 59.06 87 ASN A C 1
ATOM 710 O O . ASN A 1 87 ? -4.129 3.547 -24.481 1.00 59.06 87 ASN A O 1
ATOM 714 N N . PRO A 1 88 ? -2.786 3.767 -26.263 1.00 69.62 88 PRO A N 1
ATOM 715 C CA . PRO A 1 88 ? -3.319 2.592 -26.959 1.00 69.62 88 PRO A CA 1
ATOM 716 C C . PRO A 1 88 ? -2.936 1.298 -26.226 1.00 69.62 88 PRO A C 1
ATOM 718 O O . PRO A 1 88 ? -1.948 1.289 -25.495 1.00 69.62 88 PRO A O 1
ATOM 721 N N . LEU A 1 89 ? -3.703 0.219 -26.439 1.00 75.31 89 LEU A N 1
ATOM 722 C CA . LEU A 1 89 ? -3.341 -1.107 -25.922 1.00 75.31 89 LEU A CA 1
ATOM 723 C C . LEU A 1 89 ? -1.929 -1.474 -26.393 1.00 75.31 89 LEU A C 1
ATOM 725 O O . LEU A 1 89 ? -1.604 -1.364 -27.581 1.00 75.31 89 LEU A O 1
ATOM 729 N N . LEU A 1 90 ? -1.093 -1.890 -25.453 1.00 77.31 90 LEU A N 1
ATOM 730 C CA . LEU A 1 90 ? 0.269 -2.337 -25.709 1.00 77.31 90 LEU A CA 1
ATOM 731 C C . LEU A 1 90 ? 0.282 -3.768 -26.263 1.00 77.31 90 LEU A C 1
ATOM 733 O O . LEU A 1 90 ? 1.086 -4.090 -27.158 1.00 77.31 90 LEU A O 1
ATOM 737 N N . LEU A 1 91 ? -0.639 -4.610 -25.784 1.00 74.56 91 LEU A N 1
ATOM 738 C CA . LEU A 1 91 ? -0.815 -5.976 -26.263 1.00 74.56 91 LEU A CA 1
ATOM 739 C C . LEU A 1 91 ? -1.302 -5.996 -27.729 1.00 74.56 91 LEU A C 1
ATOM 741 O O . LEU A 1 91 ? -2.185 -5.228 -28.117 1.00 74.56 91 LEU A O 1
ATOM 745 N N . PRO A 1 92 ? -0.730 -6.857 -28.597 1.00 73.56 92 PRO A N 1
ATOM 746 C CA . PRO A 1 92 ? -1.008 -6.839 -30.031 1.00 73.56 92 PRO A CA 1
ATOM 747 C C . PRO A 1 92 ? -2.358 -7.493 -30.369 1.00 73.56 92 PRO A C 1
ATOM 749 O O . PRO A 1 92 ? -2.407 -8.666 -30.743 1.00 73.56 92 PRO A O 1
ATOM 752 N N . VAL A 1 93 ? -3.445 -6.719 -30.306 1.00 80.69 93 VAL A N 1
ATOM 753 C CA . VAL A 1 93 ? -4.809 -7.171 -30.655 1.00 80.69 93 VAL A CA 1
ATOM 754 C C . VAL A 1 93 ? -4.848 -7.830 -32.037 1.00 80.69 93 VAL A C 1
ATOM 756 O O . VAL A 1 93 ? -5.416 -8.908 -32.179 1.00 80.69 93 VAL A O 1
ATOM 759 N N . ASP A 1 94 ? -4.161 -7.255 -33.027 1.00 77.31 94 ASP A N 1
ATOM 760 C CA . ASP A 1 94 ? -4.109 -7.779 -34.401 1.00 77.31 94 ASP A CA 1
ATOM 761 C C . ASP A 1 94 ? -3.468 -9.170 -34.510 1.00 77.31 94 ASP A C 1
ATOM 763 O O . ASP A 1 94 ? -3.758 -9.914 -35.445 1.00 77.31 94 ASP A O 1
ATOM 767 N N . LYS A 1 95 ? -2.598 -9.537 -33.558 1.00 76.94 95 LYS A N 1
ATOM 768 C CA . LYS A 1 95 ? -1.999 -10.879 -33.480 1.00 76.94 95 LYS A CA 1
ATOM 769 C C . LYS A 1 95 ? -2.853 -11.836 -32.652 1.00 76.94 95 LYS A C 1
ATOM 771 O O . LYS A 1 95 ? -2.925 -13.013 -32.984 1.00 76.94 95 LYS A O 1
ATOM 776 N N . ILE A 1 96 ? -3.501 -11.342 -31.596 1.00 74.94 96 ILE A N 1
ATOM 777 C CA . ILE A 1 96 ? -4.347 -12.149 -30.704 1.00 74.94 96 ILE A CA 1
ATOM 778 C C . ILE A 1 96 ? -5.678 -12.511 -31.382 1.00 74.94 96 ILE A C 1
ATOM 780 O O . ILE A 1 96 ? -6.154 -13.635 -31.242 1.00 74.94 96 ILE A O 1
ATOM 784 N N . HIS A 1 97 ? -6.263 -11.598 -32.161 1.00 80.00 97 HIS A N 1
ATOM 785 C CA . HIS A 1 97 ? -7.566 -11.783 -32.803 1.00 80.00 97 HIS A CA 1
ATOM 786 C C . HIS A 1 97 ? -7.630 -13.012 -33.739 1.00 80.00 97 HIS A C 1
ATOM 788 O O . HIS A 1 97 ? -8.556 -13.814 -33.585 1.00 80.00 97 HIS A O 1
ATOM 794 N N . PRO A 1 98 ? -6.664 -13.247 -34.654 1.00 75.25 98 PRO A N 1
ATOM 795 C CA . PRO A 1 98 ? -6.623 -14.480 -35.441 1.00 75.25 98 PRO A CA 1
ATOM 796 C C . PRO A 1 98 ? -6.494 -15.743 -34.579 1.00 75.25 98 PRO A C 1
ATOM 798 O O . PRO A 1 98 ? -7.188 -16.722 -34.841 1.00 75.25 98 PRO A O 1
ATOM 801 N N . SER A 1 99 ? -5.673 -15.714 -33.525 1.00 71.25 99 SER A N 1
ATOM 802 C CA . SER A 1 99 ? -5.458 -16.867 -32.639 1.00 71.25 99 SER A CA 1
ATOM 803 C C . SER A 1 99 ? -6.701 -17.221 -31.820 1.00 71.25 99 SER A C 1
ATOM 805 O O . SER A 1 99 ? -6.984 -18.396 -31.600 1.00 71.25 99 SER A O 1
ATOM 807 N N . LEU A 1 100 ? -7.504 -16.229 -31.421 1.00 70.25 100 LEU A N 1
ATOM 808 C CA . LEU A 1 100 ? -8.774 -16.466 -30.726 1.00 70.25 100 LEU A CA 1
ATOM 809 C C . LEU A 1 100 ? -9.754 -17.285 -31.570 1.00 70.25 100 LEU A C 1
ATOM 811 O O . LEU A 1 100 ? -10.469 -18.124 -31.029 1.00 70.25 100 LEU A O 1
ATOM 815 N N . LYS A 1 101 ? -9.761 -17.094 -32.896 1.00 68.50 101 LYS A N 1
ATOM 816 C CA . LYS A 1 101 ? -10.567 -17.914 -33.812 1.00 68.50 101 LYS A CA 1
ATOM 817 C C . LYS A 1 101 ? -10.143 -19.385 -33.776 1.00 68.50 101 LYS A C 1
ATOM 819 O O . LYS A 1 101 ? -11.005 -20.256 -33.854 1.00 68.50 101 LYS A O 1
ATOM 824 N N . GLU A 1 102 ? -8.844 -19.660 -33.676 1.00 67.44 102 GLU A N 1
ATOM 825 C CA . GLU A 1 102 ? -8.319 -21.029 -33.588 1.00 67.44 102 GLU A CA 1
ATOM 826 C C . GLU A 1 102 ? -8.668 -21.684 -32.247 1.00 67.44 102 GLU A C 1
ATOM 828 O O . GLU A 1 102 ? -9.086 -22.839 -32.229 1.00 67.44 102 GLU A O 1
ATOM 833 N N . VAL A 1 103 ? -8.575 -20.934 -31.143 1.00 63.22 103 VAL A N 1
ATOM 834 C CA . VAL A 1 103 ? -8.895 -21.420 -29.788 1.00 63.22 103 VAL A CA 1
ATOM 835 C C . VAL A 1 103 ? -10.398 -21.662 -29.603 1.00 63.22 103 VAL A C 1
ATOM 837 O O . VAL A 1 103 ? -10.795 -22.668 -29.021 1.00 63.22 103 VAL A O 1
ATOM 840 N N . LEU A 1 104 ? -11.245 -20.761 -30.105 1.00 62.97 104 LEU A N 1
ATOM 841 C CA . LEU A 1 104 ? -12.700 -20.822 -29.920 1.00 62.97 104 LEU A CA 1
ATOM 842 C C . LEU A 1 104 ? -13.422 -21.647 -30.997 1.00 62.97 104 LEU A C 1
ATOM 844 O O . LEU A 1 104 ? -14.564 -22.057 -30.796 1.00 62.97 104 LEU A O 1
ATOM 848 N N . GLY A 1 105 ? -12.786 -21.889 -32.147 1.00 67.38 105 GLY A N 1
ATOM 849 C CA . GLY A 1 105 ? -13.347 -22.684 -33.244 1.00 67.38 105 GLY A CA 1
ATOM 850 C C . GLY A 1 105 ? -14.406 -21.967 -34.094 1.00 67.38 105 GLY A C 1
ATOM 851 O O . GLY A 1 105 ? -15.036 -22.593 -34.947 1.00 67.38 105 GLY A O 1
ATOM 852 N N . TYR A 1 106 ? -14.614 -20.660 -33.906 1.00 77.44 106 TYR A N 1
ATOM 853 C CA . TYR A 1 106 ? -15.542 -19.845 -34.699 1.00 77.44 106 TYR A CA 1
ATOM 854 C C . TYR A 1 106 ? -15.010 -18.429 -34.937 1.00 77.44 106 TYR A C 1
ATOM 856 O O . TYR A 1 106 ? -14.064 -17.974 -34.299 1.00 77.44 106 TYR A O 1
ATOM 864 N N . LYS A 1 107 ? -15.617 -17.713 -35.893 1.00 81.00 107 LYS A N 1
ATOM 865 C CA . LYS A 1 107 ? -15.255 -16.321 -36.190 1.00 81.00 107 LYS A CA 1
ATOM 866 C C . LYS A 1 107 ? -15.687 -15.411 -35.034 1.00 81.00 107 LYS A C 1
ATOM 868 O O . LYS A 1 107 ? -16.881 -15.272 -34.789 1.00 81.00 107 LYS A O 1
ATOM 873 N N . VAL A 1 108 ? -14.716 -14.782 -34.384 1.00 82.31 108 VAL A N 1
ATOM 874 C CA . VAL A 1 108 ? -14.915 -13.795 -33.313 1.00 82.31 108 VAL A CA 1
ATOM 875 C C . VAL A 1 108 ? -14.998 -12.395 -33.929 1.00 82.31 108 VAL A C 1
ATOM 877 O O . VAL A 1 108 ? -14.315 -12.121 -34.916 1.00 82.31 108 VAL A O 1
ATOM 880 N N . ASP A 1 109 ? -15.847 -11.519 -33.391 1.00 91.56 109 ASP A N 1
ATOM 881 C CA . ASP A 1 109 ? -15.885 -10.108 -33.793 1.00 91.56 109 ASP A CA 1
ATOM 882 C C . ASP A 1 109 ? -14.657 -9.345 -33.261 1.00 91.56 109 ASP A C 1
ATOM 884 O O . ASP A 1 109 ? -14.148 -9.641 -32.178 1.00 91.56 109 ASP A O 1
ATOM 888 N N . TYR A 1 110 ? -14.164 -8.354 -34.010 1.00 90.56 110 TYR A N 1
ATOM 889 C CA . TYR A 1 110 ? -12.965 -7.606 -33.619 1.00 90.56 110 TYR A CA 1
ATOM 890 C C . TYR A 1 110 ? -13.138 -6.885 -32.273 1.00 90.56 110 TYR A C 1
ATOM 892 O O . TYR A 1 110 ? -12.207 -6.881 -31.470 1.00 90.56 110 TYR A O 1
ATOM 900 N N . HIS A 1 111 ? -14.321 -6.334 -31.978 1.00 91.44 111 HIS A N 1
ATOM 901 C CA . HIS A 1 111 ? -14.575 -5.660 -30.702 1.00 91.44 111 HIS A CA 1
ATOM 902 C C . HIS A 1 111 ? -14.584 -6.629 -29.517 1.00 91.44 111 HIS A C 1
ATOM 904 O O . HIS A 1 111 ? -14.158 -6.252 -28.428 1.00 91.44 111 HIS A O 1
ATOM 910 N N . VAL A 1 112 ? -14.988 -7.885 -29.725 1.00 91.69 112 VAL A N 1
ATOM 911 C CA . VAL A 1 112 ? -14.900 -8.933 -28.694 1.00 91.69 112 VAL A CA 1
ATOM 912 C C . VAL A 1 112 ? -13.437 -9.246 -28.386 1.00 91.69 112 VAL A C 1
ATOM 914 O O . VAL A 1 112 ? -13.045 -9.288 -27.223 1.00 91.69 112 VAL A O 1
ATOM 917 N N . SER A 1 113 ? -12.598 -9.393 -29.415 1.00 87.06 113 SER A N 1
ATOM 918 C CA . SER A 1 113 ? -11.157 -9.589 -29.219 1.00 87.06 113 SER A CA 1
ATOM 919 C C . SER A 1 113 ? -10.485 -8.384 -28.569 1.00 87.06 113 SER A C 1
ATOM 921 O O . SER A 1 113 ? -9.665 -8.565 -27.676 1.00 87.06 113 SER A O 1
ATOM 923 N N . LEU A 1 114 ? -10.857 -7.166 -28.967 1.00 90.69 114 LEU A N 1
ATOM 924 C CA . LEU A 1 114 ? -10.362 -5.934 -28.357 1.00 90.69 114 LEU A CA 1
ATOM 925 C C . LEU A 1 114 ? -10.675 -5.888 -26.854 1.00 90.69 114 LEU A C 1
ATOM 927 O O . LEU A 1 114 ? -9.796 -5.559 -26.062 1.00 90.69 114 LEU A O 1
ATOM 931 N N . TYR A 1 115 ? -11.896 -6.265 -26.467 1.00 94.25 115 TYR A N 1
ATOM 932 C CA . TYR A 1 115 ? -12.315 -6.312 -25.067 1.00 94.25 115 TYR A CA 1
ATOM 933 C C . TYR A 1 115 ? -11.520 -7.333 -24.254 1.00 94.25 115 TYR A C 1
ATOM 935 O O . TYR A 1 115 ? -10.999 -7.001 -23.194 1.00 94.25 115 TYR A O 1
ATOM 943 N N . ILE A 1 116 ? -11.380 -8.561 -24.771 1.00 88.75 116 ILE A N 1
ATOM 944 C CA . ILE A 1 116 ? -10.595 -9.618 -24.119 1.00 88.75 116 ILE A CA 1
ATOM 945 C C . ILE A 1 116 ? -9.162 -9.130 -23.888 1.00 88.75 116 ILE A C 1
ATOM 947 O O . ILE A 1 116 ? -8.653 -9.234 -22.778 1.00 88.75 116 ILE A O 1
ATOM 951 N N . VAL A 1 117 ? -8.523 -8.556 -24.911 1.00 87.31 117 VAL A N 1
ATOM 952 C CA . VAL A 1 117 ? -7.143 -8.064 -24.800 1.00 87.31 117 VAL A CA 1
ATOM 953 C C . VAL A 1 117 ? -7.023 -6.920 -23.794 1.00 87.31 117 VAL A C 1
ATOM 955 O O . VAL A 1 117 ? -6.044 -6.886 -23.055 1.00 87.31 117 VAL A O 1
ATOM 958 N N . ALA A 1 118 ? -8.013 -6.028 -23.710 1.00 90.88 118 ALA A N 1
ATOM 959 C CA . ALA A 1 118 ? -8.027 -4.970 -22.703 1.00 90.88 118 ALA A CA 1
ATOM 960 C C . ALA A 1 118 ? -8.093 -5.529 -21.272 1.00 90.88 118 ALA A C 1
ATOM 962 O O . ALA A 1 118 ? -7.332 -5.088 -20.415 1.00 90.88 118 ALA A O 1
ATOM 963 N N . VAL A 1 119 ? -8.917 -6.556 -21.031 1.00 94.38 119 VAL A N 1
ATOM 964 C CA . VAL A 1 119 ? -8.961 -7.253 -19.734 1.00 94.38 119 VAL A CA 1
ATOM 965 C C . VAL A 1 119 ? -7.611 -7.906 -19.408 1.00 94.38 119 VAL A C 1
ATOM 967 O O . VAL A 1 119 ? -7.114 -7.760 -18.293 1.00 94.38 119 VAL A O 1
ATOM 970 N N . LEU A 1 120 ? -6.984 -8.595 -20.370 1.00 88.75 120 LEU A N 1
ATOM 971 C CA . LEU A 1 120 ? -5.670 -9.221 -20.162 1.00 88.75 120 LEU A CA 1
ATOM 972 C C . LEU A 1 120 ? -4.573 -8.191 -19.860 1.00 88.75 120 LEU A C 1
ATOM 974 O O . LEU A 1 120 ? -3.719 -8.436 -19.009 1.00 88.75 120 LEU A O 1
ATOM 978 N N . GLU A 1 121 ? -4.582 -7.050 -20.551 1.00 87.69 121 GLU A N 1
ATOM 979 C CA . GLU A 1 121 ? -3.620 -5.966 -20.329 1.00 87.69 121 GLU A CA 1
ATOM 980 C C . GLU A 1 121 ? -3.786 -5.353 -18.939 1.00 87.69 121 GLU A C 1
ATOM 982 O O . GLU A 1 121 ? -2.789 -5.156 -18.248 1.00 87.69 121 GLU A O 1
ATOM 987 N N . TYR A 1 122 ? -5.030 -5.128 -18.504 1.00 92.81 122 TYR A N 1
ATOM 988 C CA . TYR A 1 122 ? -5.324 -4.632 -17.163 1.00 92.81 122 TYR A CA 1
ATOM 989 C C . TYR A 1 122 ? -4.746 -5.557 -16.084 1.00 92.81 122 TYR A C 1
ATOM 991 O O . TYR A 1 122 ? -4.006 -5.099 -15.218 1.00 92.81 122 TYR A O 1
ATOM 999 N N . ILE A 1 123 ? -4.995 -6.868 -16.181 1.00 93.44 123 ILE A N 1
ATOM 1000 C CA . ILE A 1 123 ? -4.457 -7.838 -15.214 1.00 93.44 123 ILE A CA 1
ATOM 1001 C C . ILE A 1 123 ? -2.932 -7.941 -15.297 1.00 93.44 123 ILE A C 1
ATOM 1003 O O . ILE A 1 123 ? -2.269 -8.048 -14.269 1.00 93.44 123 ILE A O 1
ATOM 1007 N N . SER A 1 124 ? -2.354 -7.854 -16.498 1.00 88.81 124 SER A N 1
ATOM 1008 C CA . SER A 1 124 ? -0.893 -7.833 -16.658 1.00 88.81 124 SER A CA 1
ATOM 1009 C C . SER A 1 124 ? -0.273 -6.646 -15.920 1.00 88.81 124 SER A C 1
ATOM 1011 O O . SER A 1 124 ? 0.720 -6.804 -15.212 1.00 88.81 124 SER A O 1
ATOM 1013 N N . ALA A 1 125 ? -0.871 -5.461 -16.075 1.00 89.12 125 ALA A N 1
ATOM 1014 C CA . ALA A 1 125 ? -0.429 -4.250 -15.403 1.00 89.12 125 ALA A CA 1
ATOM 1015 C C . ALA A 1 125 ? -0.621 -4.337 -13.884 1.00 89.12 125 ALA A C 1
ATOM 1017 O O . ALA A 1 125 ? 0.239 -3.864 -13.149 1.00 89.12 125 ALA A O 1
ATOM 1018 N N . ASP A 1 126 ? -1.700 -4.961 -13.411 1.00 92.81 126 ASP A N 1
ATOM 1019 C CA . ASP A 1 126 ? -1.980 -5.112 -11.981 1.00 92.81 126 ASP A CA 1
ATOM 1020 C C . ASP A 1 126 ? -0.984 -6.060 -11.289 1.00 92.81 126 ASP A C 1
ATOM 1022 O O . ASP A 1 126 ? -0.401 -5.695 -10.268 1.00 92.81 126 ASP A O 1
ATOM 1026 N N . ILE A 1 127 ? -0.668 -7.209 -11.909 1.00 92.94 127 ILE A N 1
ATOM 1027 C CA . ILE A 1 127 ? 0.381 -8.130 -11.430 1.00 92.94 127 ILE A CA 1
ATOM 1028 C C . ILE A 1 127 ? 1.740 -7.417 -11.377 1.00 92.94 127 ILE A C 1
ATOM 1030 O O . ILE A 1 127 ? 2.430 -7.475 -10.362 1.00 92.94 127 ILE A O 1
ATOM 1034 N N . LEU A 1 128 ? 2.122 -6.709 -12.447 1.00 90.50 128 LEU A N 1
ATOM 1035 C CA . LEU A 1 128 ? 3.385 -5.959 -12.496 1.00 90.50 128 LEU A CA 1
ATOM 1036 C C . LEU A 1 128 ? 3.426 -4.819 -11.478 1.00 90.50 128 LEU A C 1
ATOM 1038 O O . LEU A 1 128 ? 4.477 -4.544 -10.903 1.00 90.50 128 LEU A O 1
ATOM 1042 N N . LYS A 1 129 ? 2.293 -4.158 -11.233 1.00 90.00 129 LYS A N 1
ATOM 1043 C CA . LYS A 1 129 ? 2.178 -3.103 -10.227 1.00 90.00 129 LYS A CA 1
ATOM 1044 C C . LYS A 1 129 ? 2.392 -3.651 -8.832 1.00 90.00 129 LYS A C 1
ATOM 1046 O O . LYS A 1 129 ? 3.155 -3.057 -8.074 1.00 90.00 129 LYS A O 1
ATOM 1051 N N . LEU A 1 130 ? 1.736 -4.762 -8.515 1.00 93.19 130 LEU A N 1
ATOM 1052 C CA . LEU A 1 130 ? 1.851 -5.438 -7.233 1.00 93.19 130 LEU A CA 1
ATOM 1053 C C . LEU A 1 130 ? 3.280 -5.946 -7.003 1.00 93.19 130 LEU A C 1
ATOM 1055 O O . LEU A 1 130 ? 3.888 -5.599 -5.992 1.00 93.19 130 LEU A O 1
ATOM 1059 N N . ALA A 1 131 ? 3.833 -6.692 -7.962 1.00 91.75 131 ALA A N 1
ATOM 1060 C CA . ALA A 1 131 ? 5.191 -7.218 -7.881 1.00 91.75 131 ALA A CA 1
ATOM 1061 C C . ALA A 1 131 ? 6.227 -6.092 -7.817 1.00 91.75 131 ALA A C 1
ATOM 1063 O O . ALA A 1 131 ? 7.117 -6.127 -6.978 1.00 91.75 131 ALA A O 1
ATOM 1064 N N . GLY A 1 132 ? 6.078 -5.046 -8.631 1.00 88.19 132 GLY A N 1
ATOM 1065 C CA . GLY A 1 132 ? 6.969 -3.893 -8.590 1.00 88.19 132 GLY A CA 1
ATOM 1066 C C . GLY A 1 132 ? 6.862 -3.100 -7.287 1.00 88.19 132 GLY A C 1
ATOM 1067 O O . GLY A 1 132 ? 7.883 -2.663 -6.778 1.00 88.19 132 GLY A O 1
ATOM 1068 N N . ASN A 1 133 ? 5.673 -2.978 -6.682 1.00 86.88 133 ASN A N 1
ATOM 1069 C CA . ASN A 1 133 ? 5.539 -2.391 -5.344 1.00 86.88 133 ASN A CA 1
ATOM 1070 C C . ASN A 1 133 ? 6.263 -3.240 -4.293 1.00 86.88 133 ASN A C 1
ATOM 1072 O O . ASN A 1 133 ? 6.932 -2.690 -3.428 1.00 86.88 133 ASN A O 1
ATOM 1076 N N . TYR A 1 134 ? 6.136 -4.567 -4.370 1.00 90.31 134 TYR A N 1
ATOM 1077 C CA . TYR A 1 134 ? 6.835 -5.486 -3.474 1.00 90.31 134 TYR A CA 1
ATOM 1078 C C . TYR A 1 134 ? 8.359 -5.369 -3.622 1.00 90.31 134 TYR A C 1
ATOM 1080 O O . TYR A 1 134 ? 9.040 -5.108 -2.638 1.00 90.31 134 TYR A O 1
ATOM 1088 N N . VAL A 1 135 ? 8.868 -5.464 -4.853 1.00 88.25 135 VAL A N 1
ATOM 1089 C CA . VAL A 1 135 ? 10.290 -5.326 -5.218 1.00 88.25 135 VAL A CA 1
ATOM 1090 C C . VAL A 1 135 ? 10.850 -3.979 -4.774 1.00 88.25 135 VAL A C 1
ATOM 1092 O O . VAL A 1 135 ? 11.908 -3.917 -4.152 1.00 88.25 135 VAL A O 1
ATOM 1095 N N . PHE A 1 136 ? 10.093 -2.906 -5.009 1.00 83.50 136 PHE A N 1
ATOM 1096 C CA . PHE A 1 136 ? 10.438 -1.567 -4.551 1.00 83.50 136 PHE A CA 1
ATOM 1097 C C . PHE A 1 136 ? 10.520 -1.492 -3.020 1.00 83.50 136 PHE A C 1
ATOM 1099 O O . PHE A 1 136 ? 11.452 -0.895 -2.489 1.00 83.50 136 PHE A O 1
ATOM 1106 N N . ASN A 1 137 ? 9.58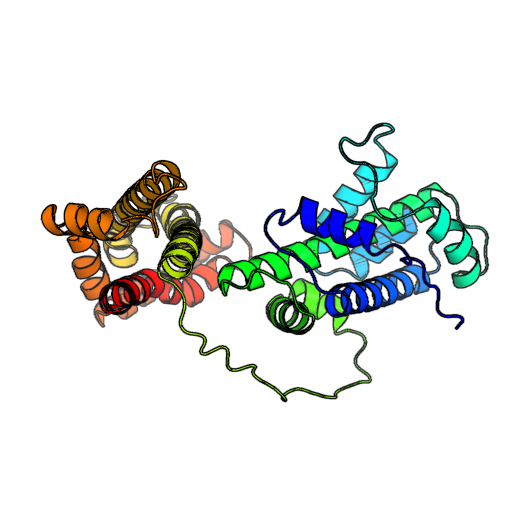5 -2.127 -2.306 1.00 84.50 137 ASN A N 1
ATOM 1107 C CA . ASN A 1 137 ? 9.568 -2.144 -0.842 1.00 84.50 137 ASN A CA 1
ATOM 1108 C C . ASN A 1 137 ? 10.737 -2.938 -0.242 1.00 84.50 137 ASN A C 1
ATOM 1110 O O . ASN A 1 137 ? 11.225 -2.568 0.819 1.00 84.50 137 ASN A O 1
ATOM 1114 N N . ILE A 1 138 ? 11.205 -3.996 -0.910 1.00 83.88 138 ILE A N 1
ATOM 1115 C CA . ILE A 1 138 ? 12.397 -4.759 -0.493 1.00 83.88 138 ILE A CA 1
ATOM 1116 C C . ILE A 1 138 ? 13.702 -4.204 -1.086 1.00 83.88 138 ILE A C 1
ATOM 1118 O O . ILE A 1 138 ? 14.747 -4.836 -0.961 1.00 83.88 138 ILE A O 1
ATOM 1122 N N . ARG A 1 139 ? 13.651 -3.024 -1.726 1.00 80.94 139 ARG A N 1
ATOM 1123 C CA . ARG A 1 139 ? 14.809 -2.292 -2.276 1.00 80.94 139 ARG A CA 1
ATOM 1124 C C . ARG A 1 139 ? 15.581 -3.062 -3.356 1.00 80.94 139 ARG A C 1
ATOM 1126 O O . ARG A 1 139 ? 16.769 -2.837 -3.574 1.00 80.94 139 ARG A O 1
ATOM 1133 N N . HIS A 1 140 ? 14.888 -3.939 -4.076 1.00 78.38 140 HIS A N 1
ATOM 1134 C CA . HIS A 1 140 ? 15.391 -4.551 -5.300 1.00 78.38 140 HIS A CA 1
ATOM 1135 C C . HIS A 1 140 ? 15.047 -3.663 -6.508 1.00 78.38 140 HIS A C 1
ATOM 1137 O O . HIS A 1 140 ? 14.021 -2.984 -6.528 1.00 78.38 140 HIS A O 1
ATOM 1143 N N . TYR A 1 141 ? 15.909 -3.658 -7.529 1.00 82.06 141 TYR A N 1
ATOM 1144 C CA . TYR A 1 141 ? 15.716 -2.857 -8.752 1.00 82.06 141 TYR A CA 1
ATOM 1145 C C . TYR A 1 141 ? 15.316 -3.696 -9.973 1.00 82.06 141 TYR A C 1
ATOM 1147 O O . TYR A 1 141 ? 15.072 -3.150 -11.047 1.00 82.06 141 TYR A O 1
ATOM 1155 N N . GLU A 1 142 ? 15.211 -5.012 -9.798 1.00 87.62 142 GLU A N 1
ATOM 1156 C CA . GLU A 1 142 ? 14.811 -5.966 -10.825 1.00 87.62 142 GLU A CA 1
ATOM 1157 C C . GLU A 1 142 ? 13.690 -6.865 -10.291 1.00 87.62 142 GLU A C 1
ATOM 1159 O O . GLU A 1 142 ? 13.801 -7.426 -9.204 1.00 87.62 142 GLU A O 1
ATOM 1164 N N . ILE A 1 143 ? 12.609 -7.001 -11.060 1.00 88.56 143 ILE A N 1
ATOM 1165 C CA . ILE A 1 143 ? 11.480 -7.882 -10.764 1.00 88.56 143 ILE A CA 1
ATOM 1166 C C . ILE A 1 143 ? 11.814 -9.291 -11.258 1.00 88.56 143 ILE A C 1
ATOM 1168 O O . ILE A 1 143 ? 11.852 -9.548 -12.471 1.00 88.56 143 ILE A O 1
ATOM 1172 N N . SER A 1 144 ? 12.006 -10.213 -10.316 1.00 90.69 144 SER A N 1
ATOM 1173 C CA . SER A 1 144 ? 12.204 -11.636 -10.585 1.00 90.69 144 SER A CA 1
ATOM 1174 C C . SER A 1 144 ? 10.881 -12.411 -10.615 1.00 90.69 144 SER A C 1
ATOM 1176 O O . SER A 1 144 ? 9.828 -11.940 -10.177 1.00 90.69 144 SER A O 1
ATOM 1178 N N . GLN A 1 145 ? 10.917 -13.647 -11.123 1.00 87.06 145 GLN A N 1
ATOM 1179 C CA . GLN A 1 145 ? 9.755 -14.537 -11.068 1.00 87.06 145 GLN A CA 1
ATOM 1180 C C . GLN A 1 145 ? 9.324 -14.816 -9.620 1.00 87.06 145 GLN A C 1
ATOM 1182 O O . GLN A 1 145 ? 8.128 -14.937 -9.344 1.00 87.06 145 GLN A O 1
ATOM 1187 N N . GLN A 1 146 ? 10.286 -14.931 -8.703 1.00 88.44 146 GLN A N 1
ATOM 1188 C CA . GLN A 1 146 ? 10.004 -15.227 -7.305 1.00 88.44 146 GLN A CA 1
ATOM 1189 C C . GLN A 1 146 ? 9.257 -14.073 -6.635 1.00 88.44 146 GLN A C 1
ATOM 1191 O O . GLN A 1 146 ? 8.291 -14.314 -5.915 1.00 88.44 146 GLN A O 1
ATOM 1196 N N . ASP A 1 147 ? 9.614 -12.833 -6.961 1.00 90.88 147 ASP A N 1
ATOM 1197 C CA . ASP A 1 147 ? 8.930 -11.644 -6.450 1.00 90.88 147 ASP A CA 1
ATOM 1198 C C . ASP A 1 147 ? 7.459 -11.603 -6.868 1.00 90.88 147 ASP A C 1
ATOM 1200 O O . ASP A 1 147 ? 6.575 -11.270 -6.075 1.00 90.88 147 ASP A O 1
ATOM 1204 N N . ILE A 1 148 ? 7.166 -12.006 -8.107 1.00 91.69 148 ILE A N 1
ATOM 1205 C CA . ILE A 1 148 ? 5.789 -12.124 -8.599 1.00 91.69 148 ILE A CA 1
ATOM 1206 C C . ILE A 1 148 ? 5.033 -13.188 -7.804 1.00 91.69 148 ILE A C 1
ATOM 1208 O O . ILE A 1 148 ? 3.914 -12.939 -7.366 1.00 91.69 148 ILE A O 1
ATOM 1212 N N . LYS A 1 149 ? 5.635 -14.362 -7.574 1.00 88.56 149 LYS A N 1
ATOM 1213 C CA . LYS A 1 149 ? 5.000 -15.426 -6.783 1.00 88.56 149 LYS A CA 1
ATOM 1214 C C . LYS A 1 149 ? 4.706 -14.964 -5.357 1.00 88.56 149 LYS A C 1
ATOM 1216 O O . LYS A 1 149 ? 3.578 -15.102 -4.901 1.00 88.56 149 LYS A O 1
ATOM 1221 N N . VAL A 1 150 ? 5.694 -14.391 -4.668 1.00 90.88 150 VAL A N 1
ATOM 1222 C CA . VAL A 1 150 ? 5.552 -13.942 -3.275 1.00 90.88 150 VAL A CA 1
ATOM 1223 C C . VAL A 1 150 ? 4.496 -12.846 -3.158 1.00 90.88 150 VAL A C 1
ATOM 1225 O O . VAL A 1 150 ? 3.616 -12.926 -2.300 1.00 90.88 150 VAL A O 1
ATOM 1228 N N . SER A 1 151 ? 4.547 -11.851 -4.043 1.00 92.50 151 SER A N 1
ATOM 1229 C CA . SER A 1 151 ? 3.592 -10.745 -4.030 1.00 92.50 151 SER A CA 1
ATOM 1230 C C . SER A 1 151 ? 2.164 -11.207 -4.341 1.00 92.50 151 SER A C 1
ATOM 1232 O O . SER A 1 151 ? 1.241 -10.813 -3.630 1.00 92.50 151 SER A O 1
ATOM 1234 N N . MET A 1 152 ? 1.970 -12.117 -5.302 1.00 91.69 152 MET A N 1
ATOM 1235 C CA . MET A 1 152 ? 0.660 -12.720 -5.578 1.00 91.69 152 MET A CA 1
ATOM 1236 C C . MET A 1 152 ? 0.139 -13.574 -4.417 1.00 91.69 152 MET A C 1
ATOM 1238 O O . MET A 1 152 ? -1.041 -13.486 -4.104 1.00 91.69 152 MET A O 1
ATOM 1242 N N . CYS A 1 153 ? 0.992 -14.346 -3.734 1.00 88.75 153 CYS A N 1
ATOM 1243 C CA . CYS A 1 153 ? 0.588 -15.114 -2.549 1.00 88.75 153 CYS A CA 1
ATOM 1244 C C . CYS A 1 153 ? 0.071 -14.218 -1.410 1.00 88.75 153 CYS A C 1
ATOM 1246 O O . CYS A 1 153 ? -0.755 -14.649 -0.603 1.00 88.75 153 CYS A O 1
ATOM 1248 N N . ALA A 1 154 ? 0.563 -12.979 -1.322 1.00 88.62 154 ALA A N 1
ATOM 1249 C CA . ALA A 1 154 ? 0.101 -11.999 -0.344 1.00 88.62 154 ALA A CA 1
ATOM 1250 C C . ALA A 1 154 ? -1.209 -11.300 -0.763 1.00 88.62 154 ALA A C 1
ATOM 1252 O O . ALA A 1 154 ? -1.927 -10.784 0.099 1.00 88.62 154 ALA A O 1
ATOM 1253 N N . ASP A 1 155 ? -1.544 -11.298 -2.055 1.00 89.81 155 ASP A N 1
ATOM 1254 C CA . ASP A 1 155 ? -2.758 -10.688 -2.592 1.00 89.81 155 ASP A CA 1
ATOM 1255 C C . ASP A 1 155 ? -3.874 -11.723 -2.756 1.00 89.81 155 ASP A C 1
ATOM 1257 O O . ASP A 1 155 ? -3.886 -12.541 -3.673 1.00 89.81 155 ASP A O 1
ATOM 1261 N N . LYS A 1 156 ? -4.867 -11.667 -1.866 1.00 86.38 156 LYS A N 1
ATOM 1262 C CA . LYS A 1 156 ? -5.986 -12.620 -1.874 1.00 86.38 156 LYS A CA 1
ATOM 1263 C C . LYS A 1 156 ? -6.805 -12.583 -3.162 1.00 86.38 156 LYS A C 1
ATOM 1265 O O . LYS A 1 156 ? -7.371 -13.600 -3.530 1.00 86.38 156 LYS A O 1
ATOM 1270 N N . VAL A 1 157 ? -6.895 -11.436 -3.833 1.00 91.31 157 VAL A N 1
ATOM 1271 C CA . VAL A 1 157 ? -7.737 -11.278 -5.024 1.00 91.31 157 VAL A CA 1
ATOM 1272 C C . VAL A 1 157 ? -7.087 -11.970 -6.219 1.00 91.31 157 VAL A C 1
ATOM 1274 O O . VAL A 1 157 ? -7.741 -12.757 -6.902 1.00 91.31 157 VAL A O 1
ATOM 1277 N N . LEU A 1 158 ? -5.798 -11.724 -6.457 1.00 90.69 158 LEU A N 1
ATOM 1278 C CA . LEU A 1 158 ? -5.042 -12.403 -7.505 1.00 90.69 158 LEU A CA 1
ATOM 1279 C C . LEU A 1 158 ? -4.828 -13.876 -7.167 1.00 90.69 158 LEU A C 1
ATOM 1281 O O . LEU A 1 158 ? -4.964 -14.713 -8.059 1.00 90.69 158 LEU A O 1
ATOM 1285 N N . MET A 1 159 ? -4.571 -14.207 -5.899 1.00 90.12 159 MET A N 1
ATOM 1286 C CA . MET A 1 159 ? -4.469 -15.598 -5.477 1.00 90.12 159 MET A CA 1
ATOM 1287 C C . MET A 1 159 ? -5.780 -16.339 -5.759 1.00 90.12 159 MET A C 1
ATOM 1289 O O . MET A 1 159 ? -5.768 -17.274 -6.549 1.00 90.12 159 MET A O 1
ATOM 1293 N N . ASP A 1 160 ? -6.931 -15.856 -5.282 1.00 87.06 160 ASP A N 1
ATOM 1294 C CA . ASP A 1 160 ? -8.238 -16.480 -5.548 1.00 87.06 160 ASP A CA 1
ATOM 1295 C C . ASP A 1 160 ? -8.576 -16.551 -7.050 1.00 87.06 160 ASP A C 1
ATOM 1297 O O . ASP A 1 160 ? -9.291 -17.454 -7.489 1.00 87.06 160 ASP A O 1
ATOM 1301 N N . MET A 1 161 ? -8.084 -15.612 -7.865 1.00 88.00 161 MET A N 1
ATOM 1302 C CA . MET A 1 161 ? -8.296 -15.615 -9.315 1.00 88.00 161 MET A CA 1
ATOM 1303 C C . MET A 1 161 ? -7.492 -16.718 -10.027 1.00 88.00 161 MET A C 1
ATOM 1305 O O . MET A 1 161 ? -7.972 -17.298 -11.012 1.00 88.00 161 MET A O 1
ATOM 1309 N N . PHE A 1 162 ? -6.283 -17.028 -9.551 1.00 84.12 162 PHE A N 1
ATOM 1310 C CA . PHE A 1 162 ? -5.382 -18.006 -10.171 1.00 84.12 162 PHE A CA 1
ATOM 1311 C C . PHE A 1 162 ? -5.393 -19.392 -9.496 1.00 84.12 162 PHE A C 1
ATOM 1313 O O . PHE A 1 162 ? -5.182 -20.371 -10.206 1.00 84.12 162 PHE A O 1
ATOM 1320 N N . ASP A 1 163 ? -5.758 -19.506 -8.213 1.00 73.94 163 ASP A N 1
ATOM 1321 C CA . ASP A 1 163 ? -5.748 -20.753 -7.414 1.00 73.94 163 ASP A CA 1
ATOM 1322 C C . ASP A 1 163 ? -6.889 -21.733 -7.735 1.00 73.94 163 ASP A C 1
ATOM 1324 O O . ASP A 1 163 ? -6.851 -22.905 -7.376 1.00 73.94 163 ASP A O 1
ATOM 1328 N N . GLN A 1 164 ? -7.933 -21.284 -8.439 1.00 54.81 164 GLN A N 1
ATOM 1329 C CA . GLN A 1 164 ? -9.122 -22.109 -8.724 1.00 54.81 164 GLN A CA 1
ATOM 1330 C C . GLN A 1 164 ? -8.859 -23.357 -9.601 1.00 54.81 164 GLN A C 1
ATOM 1332 O O . GLN A 1 164 ? -9.782 -24.145 -9.797 1.00 54.81 164 GLN A O 1
ATOM 1337 N N . ASP A 1 165 ? -7.632 -23.558 -10.100 1.00 46.28 165 ASP A N 1
ATOM 1338 C CA . ASP A 1 165 ? -7.241 -24.660 -10.994 1.00 46.28 165 ASP A CA 1
ATOM 1339 C C . ASP A 1 165 ? -6.075 -25.502 -10.437 1.00 46.28 165 ASP A C 1
ATOM 1341 O O . ASP A 1 165 ? -5.159 -25.875 -11.175 1.00 46.28 165 ASP A O 1
ATOM 1345 N N . ASP A 1 166 ? -6.067 -25.820 -9.142 1.00 39.19 166 ASP A N 1
ATOM 1346 C CA . ASP A 1 166 ? -4.988 -26.639 -8.588 1.00 39.19 166 ASP A CA 1
ATOM 1347 C C . ASP A 1 166 ? -5.205 -28.149 -8.844 1.00 39.19 166 ASP A C 1
ATOM 1349 O O . ASP A 1 166 ? -5.859 -28.876 -8.093 1.00 39.19 166 ASP A O 1
ATOM 1353 N N . ILE A 1 167 ? -4.623 -28.646 -9.938 1.00 28.97 167 ILE A N 1
ATOM 1354 C CA . ILE A 1 167 ? -4.037 -29.993 -9.972 1.00 28.97 167 ILE A CA 1
ATOM 1355 C C . ILE A 1 167 ? -2.536 -29.798 -10.193 1.00 28.97 167 ILE A C 1
ATOM 1357 O O . ILE A 1 167 ? -2.034 -30.020 -11.296 1.00 28.97 167 ILE A O 1
ATOM 1361 N N . GLY A 1 168 ? -1.807 -29.343 -9.172 1.00 27.34 168 GLY A N 1
ATOM 1362 C CA . GLY A 1 168 ? -0.366 -29.194 -9.340 1.00 27.34 168 GLY A CA 1
ATOM 1363 C C . GLY A 1 168 ? 0.443 -28.681 -8.160 1.00 27.34 168 GLY A C 1
ATOM 1364 O O . GLY A 1 168 ? 1.422 -27.985 -8.401 1.00 27.34 168 GLY A O 1
ATOM 1365 N N . LEU A 1 169 ? 0.117 -29.059 -6.923 1.00 37.16 169 LEU A N 1
ATOM 1366 C CA . LEU A 1 169 ? 0.998 -28.903 -5.760 1.00 37.16 169 LEU A CA 1
ATOM 1367 C C . LEU A 1 169 ? 2.428 -29.408 -6.053 1.00 37.16 169 LEU A C 1
ATOM 1369 O O . LEU A 1 169 ? 2.658 -30.610 -5.943 1.00 37.16 169 LEU A O 1
ATOM 1373 N N . VAL A 1 170 ? 3.391 -28.520 -6.346 1.00 27.58 170 VAL A N 1
ATOM 1374 C CA . VAL A 1 170 ? 4.839 -28.753 -6.156 1.00 27.58 170 VAL A CA 1
ATOM 1375 C C . VAL A 1 170 ? 5.590 -27.423 -5.967 1.00 27.58 170 VAL A C 1
ATOM 1377 O O . VAL A 1 170 ? 5.472 -26.503 -6.771 1.00 27.58 170 VAL A O 1
ATOM 1380 N N . SER A 1 171 ? 6.462 -27.415 -4.954 1.00 30.39 171 SER A N 1
ATOM 1381 C CA . SER A 1 171 ? 7.567 -26.475 -4.705 1.00 30.39 171 SER A CA 1
ATOM 1382 C C . SER A 1 171 ? 7.256 -25.190 -3.934 1.00 30.39 171 SER A C 1
ATOM 1384 O O . SER A 1 171 ? 7.568 -24.082 -4.362 1.00 30.39 171 SER A O 1
ATOM 1386 N N . LEU A 1 172 ? 6.736 -25.356 -2.716 1.00 34.41 172 LEU A N 1
ATOM 1387 C CA . LEU A 1 172 ? 7.178 -24.501 -1.615 1.00 34.41 172 LEU A CA 1
ATOM 1388 C C . LEU A 1 172 ? 8.587 -24.958 -1.209 1.00 34.41 172 LEU A C 1
ATOM 1390 O O . LEU A 1 172 ? 8.790 -26.150 -0.985 1.00 34.41 172 LEU A O 1
ATOM 1394 N N . CYS A 1 173 ? 9.497 -23.990 -1.090 1.00 35.31 173 CYS A N 1
ATOM 1395 C CA . CYS A 1 173 ? 10.880 -24.103 -0.614 1.00 35.31 173 CYS A CA 1
ATOM 1396 C C . CYS A 1 173 ? 11.880 -24.716 -1.605 1.00 35.31 173 CYS A C 1
ATOM 1398 O O . CYS A 1 173 ? 11.985 -25.930 -1.703 1.00 35.31 173 CYS A O 1
ATOM 1400 N N . GLU A 1 174 ? 12.664 -23.861 -2.263 1.00 33.47 174 GLU A N 1
ATOM 1401 C CA . GLU A 1 174 ? 14.134 -23.922 -2.250 1.00 33.47 174 GLU A CA 1
ATOM 1402 C C . GLU A 1 174 ? 14.696 -22.611 -2.837 1.00 33.47 174 GLU A C 1
ATOM 1404 O O . GLU A 1 174 ? 14.102 -22.026 -3.740 1.00 33.47 174 GLU A O 1
ATOM 1409 N N . ASP A 1 175 ? 15.806 -22.165 -2.245 1.00 28.22 175 ASP A N 1
ATOM 1410 C CA . ASP A 1 175 ? 16.674 -21.032 -2.599 1.00 28.22 175 ASP A CA 1
ATOM 1411 C C . ASP A 1 175 ? 16.229 -19.607 -2.211 1.00 28.22 175 ASP A C 1
ATOM 1413 O O . ASP A 1 175 ? 15.731 -18.812 -3.004 1.00 28.22 175 ASP A O 1
ATOM 1417 N N . GLU A 1 176 ? 16.542 -19.248 -0.961 1.00 26.52 176 GLU A N 1
ATOM 1418 C CA . GLU A 1 176 ? 16.928 -17.877 -0.610 1.00 26.52 176 GLU A CA 1
ATOM 1419 C C . GLU A 1 176 ? 18.239 -17.510 -1.331 1.00 26.52 176 GLU A C 1
ATOM 1421 O O . GLU A 1 176 ? 19.259 -18.166 -1.089 1.00 26.52 176 GLU A O 1
ATOM 1426 N N . PRO A 1 177 ? 18.299 -16.438 -2.138 1.00 31.98 177 PRO A N 1
ATOM 1427 C CA . PRO A 1 177 ? 19.564 -15.802 -2.439 1.00 31.98 177 PRO A CA 1
ATOM 1428 C C . PRO A 1 177 ? 19.918 -14.900 -1.257 1.00 31.98 177 PRO A C 1
ATOM 1430 O O . PRO A 1 177 ? 19.356 -13.823 -1.074 1.00 31.98 177 PRO A O 1
ATOM 1433 N N . SER A 1 178 ? 20.884 -15.334 -0.453 1.00 31.83 178 SER A N 1
ATOM 1434 C CA . SER A 1 178 ? 21.573 -14.465 0.494 1.00 31.83 178 SER A CA 1
ATOM 1435 C C . SER A 1 178 ? 22.307 -13.359 -0.277 1.00 31.83 178 SER A C 1
ATOM 1437 O O . SER A 1 178 ? 23.434 -13.564 -0.724 1.00 31.83 178 SER A O 1
ATOM 1439 N N . SER A 1 179 ? 21.707 -12.179 -0.442 1.00 33.91 179 SER A N 1
ATOM 1440 C CA . SER A 1 179 ? 22.426 -10.991 -0.919 1.00 33.91 179 SER A CA 1
ATOM 1441 C C . SER A 1 179 ? 22.978 -10.192 0.263 1.00 33.91 179 SER A C 1
ATOM 1443 O O . SER A 1 179 ? 22.611 -9.045 0.501 1.00 33.91 179 SER A O 1
ATOM 1445 N N . SER A 1 180 ? 23.897 -10.789 1.022 1.00 40.12 180 SER A N 1
ATOM 1446 C CA . SER A 1 180 ? 24.805 -10.019 1.875 1.00 40.12 180 SER A CA 1
ATOM 1447 C C . SER A 1 180 ? 25.932 -9.457 0.999 1.00 40.12 180 SER A C 1
ATOM 1449 O O . SER A 1 180 ? 27.053 -9.965 1.011 1.00 40.12 180 SER A O 1
ATOM 1451 N N . GLY A 1 181 ? 25.609 -8.469 0.164 1.00 40.38 181 GLY A N 1
ATOM 1452 C CA . GLY A 1 181 ? 26.599 -7.613 -0.485 1.00 40.38 181 GLY A CA 1
ATOM 1453 C C . GLY A 1 181 ? 26.801 -6.365 0.368 1.00 40.38 181 GLY A C 1
ATOM 1454 O O . GLY A 1 181 ? 25.821 -5.785 0.825 1.00 40.38 181 GLY A O 1
ATOM 1455 N N . GLU A 1 182 ? 28.047 -5.962 0.616 1.00 45.19 182 GLU A N 1
ATOM 1456 C CA . GLU A 1 182 ? 28.348 -4.662 1.226 1.00 45.19 182 GLU A CA 1
ATOM 1457 C C . GLU A 1 182 ? 27.738 -3.554 0.349 1.00 45.19 182 GLU A C 1
ATOM 1459 O O . GLU A 1 182 ? 28.194 -3.319 -0.771 1.00 45.19 182 GLU A O 1
ATOM 1464 N N . LEU A 1 183 ? 26.664 -2.915 0.825 1.00 55.41 183 LEU A N 1
ATOM 1465 C CA . LEU A 1 183 ? 26.049 -1.777 0.144 1.00 55.41 183 LEU A CA 1
ATOM 1466 C C . LEU A 1 183 ? 27.015 -0.590 0.204 1.00 55.41 183 LEU A C 1
ATOM 1468 O O . LEU A 1 183 ? 27.500 -0.233 1.277 1.00 55.41 183 LEU A O 1
ATOM 1472 N N . ASN A 1 184 ? 27.283 0.043 -0.939 1.00 73.00 184 ASN A N 1
ATOM 1473 C CA . ASN A 1 184 ? 27.995 1.317 -0.955 1.00 73.00 184 ASN A CA 1
ATOM 1474 C C . ASN A 1 184 ? 27.101 2.401 -0.319 1.00 73.00 184 ASN A C 1
ATOM 1476 O O . ASN A 1 184 ? 25.877 2.344 -0.436 1.00 73.00 184 ASN A O 1
ATOM 1480 N N . TYR A 1 185 ? 27.691 3.414 0.323 1.00 81.00 185 TYR A N 1
ATOM 1481 C CA . TYR A 1 185 ? 26.966 4.478 1.032 1.00 81.00 185 TYR A CA 1
ATOM 1482 C C . TYR A 1 185 ? 25.891 5.142 0.156 1.00 81.00 185 TYR A C 1
ATOM 1484 O O . TYR A 1 185 ? 24.788 5.431 0.611 1.00 81.00 185 TYR A O 1
ATOM 1492 N N . TYR A 1 186 ? 26.186 5.340 -1.131 1.00 77.25 186 TYR A N 1
ATOM 1493 C CA . TYR A 1 186 ? 25.231 5.887 -2.096 1.00 77.25 186 TYR A CA 1
ATOM 1494 C C . TYR A 1 186 ? 23.969 5.022 -2.250 1.00 77.25 186 TYR A C 1
ATOM 1496 O O . TYR A 1 186 ? 22.850 5.542 -2.271 1.00 77.25 186 TYR A O 1
ATOM 1504 N N . ASP A 1 187 ? 24.146 3.702 -2.324 1.00 74.88 187 ASP A N 1
ATOM 1505 C CA . ASP A 1 187 ? 23.038 2.759 -2.420 1.00 74.88 187 ASP A CA 1
ATOM 1506 C C . ASP A 1 187 ? 22.249 2.741 -1.118 1.00 74.88 187 ASP A C 1
ATOM 1508 O O . ASP A 1 187 ? 21.025 2.755 -1.178 1.00 74.88 187 ASP A O 1
ATOM 1512 N N . LEU A 1 188 ? 22.920 2.815 0.038 1.00 83.44 188 LEU A N 1
ATOM 1513 C CA . LEU A 1 188 ? 22.285 2.924 1.354 1.00 83.44 188 LEU A CA 1
ATOM 1514 C C . LEU A 1 188 ? 21.399 4.174 1.464 1.00 83.44 188 LEU A C 1
ATOM 1516 O O . LEU A 1 188 ? 20.263 4.066 1.914 1.00 83.44 188 LEU A O 1
ATOM 1520 N N . VAL A 1 189 ? 21.847 5.335 0.973 1.00 85.19 189 VAL A N 1
ATOM 1521 C CA . VAL A 1 189 ? 21.031 6.565 0.974 1.00 85.19 189 VAL A CA 1
ATOM 1522 C C . VAL A 1 189 ? 19.817 6.454 0.047 1.00 85.19 189 VAL A C 1
ATOM 1524 O O . VAL A 1 189 ? 18.713 6.827 0.437 1.00 85.19 189 VAL A O 1
ATOM 1527 N N . ARG A 1 190 ? 19.969 5.913 -1.172 1.00 80.12 190 ARG A N 1
ATOM 1528 C CA . ARG A 1 190 ? 18.819 5.692 -2.080 1.00 80.12 190 ARG A CA 1
ATOM 1529 C C . ARG A 1 190 ? 17.787 4.740 -1.486 1.00 80.12 190 ARG A C 1
ATOM 1531 O O . ARG A 1 190 ? 16.581 4.953 -1.595 1.00 80.12 190 ARG A O 1
ATOM 1538 N N . THR A 1 191 ? 18.305 3.688 -0.881 1.00 78.88 191 THR A N 1
ATOM 1539 C CA . THR A 1 191 ? 17.580 2.647 -0.166 1.00 78.88 191 THR A CA 1
ATOM 1540 C C . THR A 1 191 ? 16.804 3.310 0.980 1.00 78.88 191 THR A C 1
ATOM 1542 O O . THR A 1 191 ? 15.590 3.111 1.080 1.00 78.88 191 THR A O 1
ATOM 1545 N N . GLU A 1 192 ? 17.421 4.206 1.757 1.00 87.44 192 GLU A N 1
ATOM 1546 C CA . GLU A 1 192 ? 16.759 4.966 2.831 1.00 87.44 192 GLU A CA 1
ATOM 1547 C C . GLU A 1 192 ? 15.630 5.871 2.335 1.00 87.44 192 GLU A C 1
ATOM 1549 O O . GLU A 1 192 ? 14.520 5.785 2.850 1.00 87.44 192 GLU A O 1
ATOM 1554 N N . ILE A 1 193 ? 15.837 6.632 1.257 1.00 83.06 193 ILE A N 1
ATOM 1555 C CA . ILE A 1 193 ? 14.774 7.444 0.633 1.00 83.06 193 ILE A CA 1
ATOM 1556 C C . ILE A 1 193 ? 13.554 6.581 0.263 1.00 83.06 193 ILE 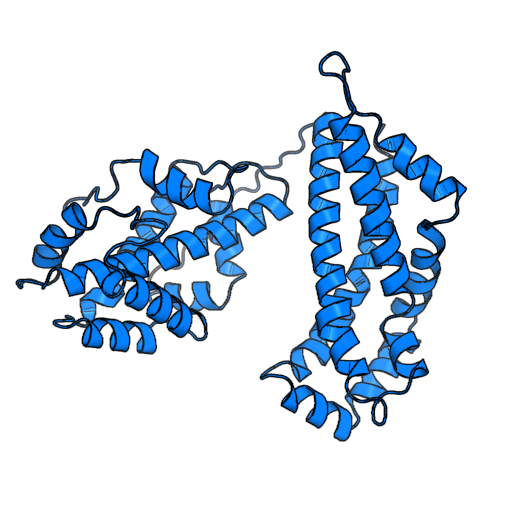A C 1
ATOM 1558 O O . ILE A 1 193 ? 12.405 7.006 0.419 1.00 83.06 193 ILE A O 1
ATOM 1562 N N . ALA A 1 194 ? 13.775 5.369 -0.253 1.00 75.38 194 ALA A N 1
ATOM 1563 C CA . ALA A 1 194 ? 12.688 4.463 -0.616 1.00 75.38 194 ALA A CA 1
ATOM 1564 C C . ALA A 1 194 ? 11.920 3.941 0.613 1.00 75.38 194 ALA A C 1
ATOM 1566 O O . ALA A 1 194 ? 10.686 3.900 0.573 1.00 75.38 194 ALA A O 1
ATOM 1567 N N . GLU A 1 195 ? 12.623 3.597 1.698 1.00 80.50 195 GLU A N 1
ATOM 1568 C CA . GLU A 1 195 ? 11.994 3.184 2.964 1.00 80.50 195 GLU A CA 1
ATOM 1569 C C . GLU A 1 195 ? 11.208 4.324 3.604 1.00 80.50 195 GLU A C 1
ATOM 1571 O O . GLU A 1 195 ? 10.042 4.124 3.937 1.00 80.50 195 GLU A O 1
ATOM 1576 N N . GLU A 1 196 ? 11.766 5.535 3.660 1.00 88.38 196 GLU A N 1
ATOM 1577 C CA . GLU A 1 196 ? 11.066 6.720 4.169 1.00 88.38 196 GLU A CA 1
ATOM 1578 C C . GLU A 1 196 ? 9.767 6.993 3.401 1.00 88.38 196 GLU A C 1
ATOM 1580 O O . GLU A 1 196 ? 8.719 7.271 3.988 1.00 88.38 196 GLU A O 1
ATOM 1585 N N . ARG A 1 197 ? 9.782 6.848 2.068 1.00 75.31 197 ARG A N 1
ATOM 1586 C CA . ARG A 1 197 ? 8.574 6.993 1.240 1.00 75.31 197 ARG A CA 1
ATOM 1587 C C . ARG A 1 197 ? 7.528 5.925 1.547 1.00 75.31 197 ARG A C 1
ATOM 1589 O O . ARG A 1 197 ? 6.334 6.233 1.529 1.00 75.31 197 ARG A O 1
ATOM 1596 N N . GLN A 1 198 ? 7.940 4.680 1.780 1.00 72.81 198 GLN A N 1
ATOM 1597 C CA . GLN A 1 198 ? 7.020 3.596 2.126 1.00 72.81 198 GLN A CA 1
ATOM 1598 C C . GLN A 1 198 ? 6.450 3.791 3.535 1.00 72.81 198 GLN A C 1
ATOM 1600 O O . GLN A 1 198 ? 5.230 3.745 3.708 1.00 72.81 198 GLN A O 1
ATOM 1605 N N . TYR A 1 199 ? 7.296 4.119 4.506 1.00 89.00 199 TYR A N 1
ATOM 1606 C CA . TYR A 1 199 ? 6.888 4.445 5.865 1.00 89.00 199 TYR A CA 1
ATOM 1607 C C . TYR A 1 199 ? 5.907 5.625 5.891 1.00 89.00 199 TYR A C 1
ATOM 1609 O O . TYR A 1 199 ? 4.839 5.546 6.503 1.00 89.00 199 TYR A O 1
ATOM 1617 N N . LEU A 1 200 ? 6.162 6.676 5.106 1.00 84.56 200 LEU A N 1
ATOM 1618 C CA . LEU A 1 200 ? 5.243 7.803 4.964 1.00 84.56 200 LEU A CA 1
ATOM 1619 C C . LEU A 1 200 ? 3.863 7.376 4.431 1.00 84.56 200 LEU A C 1
ATOM 1621 O O . LEU A 1 200 ? 2.844 7.938 4.842 1.00 84.56 200 LEU A O 1
ATOM 1625 N N . ARG A 1 201 ? 3.771 6.381 3.536 1.00 72.25 201 ARG A N 1
ATOM 1626 C CA . ARG A 1 201 ? 2.470 5.839 3.086 1.00 72.25 201 ARG A CA 1
ATOM 1627 C C . ARG A 1 201 ? 1.737 5.123 4.216 1.00 72.25 201 ARG A C 1
ATOM 1629 O O . ARG A 1 201 ? 0.520 5.273 4.332 1.00 72.25 201 ARG A O 1
ATOM 1636 N N . GLU A 1 202 ? 2.454 4.383 5.052 1.00 75.69 202 GLU A N 1
ATOM 1637 C CA . GLU A 1 202 ? 1.889 3.678 6.206 1.00 75.69 202 GLU A CA 1
ATOM 1638 C C . GLU A 1 202 ? 1.391 4.666 7.267 1.00 75.69 202 GLU A C 1
ATOM 1640 O O . GLU A 1 202 ? 0.247 4.558 7.716 1.00 75.69 202 GLU A O 1
ATOM 1645 N N . LEU A 1 203 ? 2.166 5.715 7.560 1.00 86.31 203 LEU A N 1
ATOM 1646 C CA . LEU A 1 203 ? 1.731 6.838 8.395 1.00 86.31 203 LEU A CA 1
ATOM 1647 C C . LEU A 1 203 ? 0.485 7.523 7.819 1.00 86.31 203 LEU A C 1
ATOM 1649 O O . LEU A 1 203 ? -0.477 7.791 8.540 1.00 86.31 203 LEU A O 1
ATOM 1653 N N . ASN A 1 204 ? 0.450 7.758 6.504 1.00 79.69 204 ASN A N 1
ATOM 1654 C CA . ASN A 1 204 ? -0.721 8.322 5.833 1.00 79.69 204 ASN A CA 1
ATOM 1655 C C . ASN A 1 204 ? -1.950 7.412 5.941 1.00 79.69 204 ASN A C 1
ATOM 1657 O O . ASN A 1 204 ? -3.055 7.920 6.118 1.00 79.69 204 ASN A O 1
ATOM 1661 N N . MET A 1 205 ? -1.789 6.090 5.869 1.00 76.62 205 MET A N 1
ATOM 1662 C CA . MET A 1 205 ? -2.885 5.146 6.093 1.00 76.62 205 MET A CA 1
ATOM 1663 C C . MET A 1 205 ? -3.401 5.241 7.536 1.00 76.62 205 MET A C 1
ATOM 1665 O O . MET A 1 205 ? -4.610 5.346 7.753 1.00 76.62 205 MET A O 1
ATOM 1669 N N . ILE A 1 206 ? -2.507 5.284 8.526 1.00 86.81 206 ILE A N 1
ATOM 1670 C CA . ILE A 1 206 ? -2.882 5.449 9.937 1.00 86.81 206 ILE A CA 1
ATOM 1671 C C . ILE A 1 206 ? -3.642 6.767 10.146 1.00 86.81 206 ILE A C 1
ATOM 1673 O O . ILE A 1 206 ? -4.708 6.772 10.759 1.00 86.81 206 ILE A O 1
ATOM 1677 N N . ILE A 1 207 ? -3.146 7.880 9.604 1.00 89.62 207 ILE A N 1
ATOM 1678 C CA . ILE A 1 207 ? -3.701 9.216 9.853 1.00 89.62 207 ILE A CA 1
ATOM 1679 C C . ILE A 1 207 ? -4.965 9.473 9.019 1.00 89.62 207 ILE A C 1
ATOM 1681 O O . ILE A 1 207 ? -6.013 9.820 9.562 1.00 89.62 207 ILE A O 1
ATOM 1685 N N . LYS A 1 208 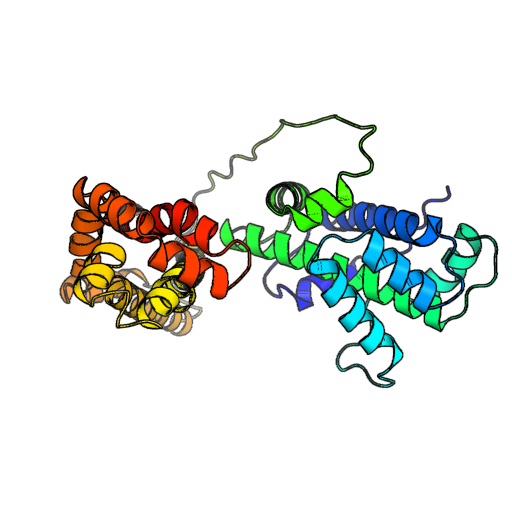? -4.895 9.312 7.696 1.00 87.44 208 LYS A N 1
ATOM 1686 C CA . LYS A 1 208 ? -5.961 9.740 6.773 1.00 87.44 208 LYS A CA 1
ATOM 1687 C C . LYS A 1 208 ? -7.092 8.728 6.633 1.00 87.44 208 LYS A C 1
ATOM 1689 O O . LYS A 1 208 ? -8.167 9.103 6.178 1.00 87.44 208 LYS A O 1
ATOM 1694 N N . VAL A 1 209 ? -6.862 7.464 6.997 1.00 82.31 209 VAL A N 1
ATOM 1695 C CA . VAL A 1 209 ? -7.887 6.410 6.924 1.00 82.31 209 VAL A CA 1
ATOM 1696 C C . VAL A 1 209 ? -8.377 6.051 8.320 1.00 82.31 209 VAL A C 1
ATOM 1698 O O . VAL A 1 209 ? -9.558 6.220 8.619 1.00 82.31 209 VAL A O 1
ATOM 1701 N N . PHE A 1 210 ? -7.484 5.582 9.195 1.00 89.69 210 PHE A N 1
ATOM 1702 C CA . PHE A 1 210 ? -7.896 5.115 10.516 1.00 89.69 210 PHE A CA 1
ATOM 1703 C C . PHE A 1 210 ? -8.239 6.273 11.449 1.00 89.69 210 PHE A C 1
ATOM 1705 O O . PHE A 1 210 ? -9.375 6.348 11.902 1.00 89.69 210 PHE A O 1
ATOM 1712 N N . ARG A 1 211 ? -7.315 7.199 11.720 1.00 96.56 211 ARG A N 1
ATOM 1713 C CA . ARG A 1 211 ? -7.534 8.306 12.666 1.00 96.56 211 ARG A CA 1
ATOM 1714 C C . ARG A 1 211 ? -8.688 9.212 12.242 1.00 96.56 211 ARG A C 1
ATOM 1716 O O . ARG A 1 211 ? -9.497 9.591 13.089 1.00 96.56 211 ARG A O 1
ATOM 1723 N N . GLU A 1 212 ? -8.828 9.484 10.947 1.00 92.19 212 GLU A N 1
ATOM 1724 C CA . GLU A 1 212 ? -9.952 10.264 10.413 1.00 92.19 212 GLU A CA 1
ATOM 1725 C C . GLU A 1 212 ? -11.316 9.612 10.708 1.00 92.19 212 GLU A C 1
ATOM 1727 O O . GLU A 1 212 ? -12.276 10.298 11.068 1.00 92.19 212 GLU A O 1
ATOM 1732 N N . ALA A 1 213 ? -11.406 8.276 10.683 1.00 89.81 213 ALA A N 1
ATOM 1733 C CA . ALA A 1 213 ? -12.633 7.567 11.043 1.00 89.81 213 ALA A CA 1
ATOM 1734 C C . ALA A 1 213 ? -13.050 7.793 12.509 1.00 89.81 213 ALA A C 1
ATOM 1736 O O . ALA A 1 213 ? -14.249 7.862 12.794 1.00 89.81 213 ALA A O 1
ATOM 1737 N N . PHE A 1 214 ? -12.095 7.961 13.430 1.00 96.50 214 PHE A N 1
ATOM 1738 C CA . PHE A 1 214 ? -12.384 8.325 14.824 1.00 96.50 214 PHE A CA 1
ATOM 1739 C C . PHE A 1 214 ? -12.763 9.807 14.957 1.00 96.50 214 PHE A C 1
ATOM 1741 O O . PHE A 1 214 ? -13.630 10.155 15.754 1.00 96.50 214 PHE A O 1
ATOM 1748 N N . LEU A 1 215 ? -12.163 10.691 14.156 1.00 95.12 215 LEU A N 1
ATOM 1749 C CA . LEU A 1 215 ? -12.481 12.124 14.162 1.00 95.12 215 LEU A CA 1
ATOM 1750 C C . LEU A 1 215 ? -13.860 12.446 13.570 1.00 95.12 215 LEU A C 1
ATOM 1752 O O . LEU A 1 215 ? -14.451 13.473 13.922 1.00 95.12 215 LEU A O 1
ATOM 1756 N N . SER A 1 216 ? -14.380 11.566 12.710 1.00 93.38 216 SER A N 1
ATOM 1757 C CA . SER A 1 216 ? -15.666 11.745 12.028 1.00 93.38 216 SER A CA 1
ATOM 1758 C C . SER A 1 216 ? -16.880 11.808 12.972 1.00 93.38 216 SER A C 1
ATOM 1760 O O . SER A 1 216 ? -17.858 12.482 12.648 1.00 93.38 216 SER A O 1
ATOM 1762 N N . ASP A 1 217 ? -16.812 11.195 14.164 1.00 92.00 217 ASP A N 1
ATOM 1763 C CA . ASP A 1 217 ? -17.871 11.266 15.183 1.00 92.00 217 ASP A CA 1
ATOM 1764 C C . ASP A 1 217 ? -17.334 11.686 16.562 1.00 92.00 217 ASP A C 1
ATOM 1766 O O . ASP A 1 217 ? -17.050 10.879 17.452 1.00 92.00 217 ASP A O 1
ATOM 1770 N N . LYS A 1 218 ? -17.286 13.006 16.769 1.00 90.44 218 LYS A N 1
ATOM 1771 C CA . LYS A 1 218 ? -16.854 13.649 18.023 1.00 90.44 218 LYS A CA 1
ATOM 1772 C C . LYS A 1 218 ? -17.767 13.379 19.225 1.00 90.44 218 LYS A C 1
ATOM 1774 O O . LYS A 1 218 ? -17.395 13.706 20.350 1.00 90.44 218 LYS A O 1
ATOM 1779 N N . LYS A 1 219 ? -18.985 12.859 19.020 1.00 92.19 219 LYS A N 1
ATOM 1780 C CA . LYS A 1 219 ? -19.869 12.467 20.133 1.00 92.19 219 LYS A CA 1
ATOM 1781 C C . LYS A 1 219 ? -19.512 11.075 20.635 1.00 92.19 219 LYS A C 1
ATOM 1783 O O . LYS A 1 219 ? -19.665 10.803 21.826 1.00 92.19 219 LYS A O 1
ATOM 1788 N N . LEU A 1 220 ? -19.057 10.213 19.730 1.00 94.69 220 LEU A N 1
ATOM 1789 C CA . LEU A 1 220 ? -18.704 8.832 20.019 1.00 94.69 220 LEU A CA 1
ATOM 1790 C C . LEU A 1 220 ? -17.270 8.685 20.545 1.00 94.69 220 LEU A C 1
ATOM 1792 O O . LEU A 1 220 ? -17.045 7.897 21.468 1.00 94.69 220 LEU A O 1
ATOM 1796 N N . PHE A 1 221 ? -16.333 9.468 20.005 1.00 96.38 221 PHE A N 1
ATOM 1797 C CA . PHE A 1 221 ? -14.918 9.448 20.379 1.00 96.38 221 PHE A CA 1
ATOM 1798 C C . PHE A 1 221 ? -14.497 10.779 21.002 1.00 96.38 221 PHE A C 1
ATOM 1800 O O . PHE A 1 221 ? -14.625 11.841 20.390 1.00 96.38 221 PHE A O 1
ATOM 1807 N N . LYS A 1 222 ? -13.983 10.732 22.235 1.00 94.94 222 LYS A N 1
ATOM 1808 C CA . LYS A 1 222 ? -13.415 11.917 22.894 1.00 94.94 222 LYS A CA 1
ATOM 1809 C C . LYS A 1 222 ? -12.002 12.170 22.380 1.00 94.94 222 LYS A C 1
ATOM 1811 O O . LYS A 1 222 ? -11.299 11.215 22.064 1.00 94.94 222 LYS A O 1
ATOM 1816 N N . SER A 1 223 ? -11.539 13.422 22.412 1.00 94.56 223 SER A N 1
ATOM 1817 C CA . SER A 1 223 ? -10.148 13.757 22.055 1.00 94.56 223 SER A CA 1
ATOM 1818 C C . SER A 1 223 ? -9.134 12.911 22.829 1.00 94.56 223 SER A C 1
ATOM 1820 O O . SER A 1 223 ? -8.228 12.357 22.225 1.00 94.56 223 SER A O 1
ATOM 1822 N N . SER A 1 224 ? -9.377 12.680 24.124 1.00 94.25 224 SER A N 1
ATOM 1823 C CA . SER A 1 224 ? -8.533 11.824 24.965 1.00 94.25 224 SER A CA 1
ATOM 1824 C C . SER A 1 224 ? -8.495 10.352 24.535 1.00 94.25 224 SER A C 1
ATOM 1826 O O . SER A 1 224 ? -7.517 9.670 24.807 1.00 94.25 224 SER A O 1
ATOM 1828 N N . ASP A 1 225 ? -9.571 9.830 23.931 1.00 93.94 225 ASP A N 1
ATOM 1829 C CA . ASP A 1 225 ? -9.582 8.454 23.410 1.00 93.94 225 ASP A CA 1
ATOM 1830 C C . ASP A 1 225 ? -8.722 8.380 22.136 1.00 93.94 225 ASP A C 1
ATOM 1832 O O . ASP A 1 225 ? -7.980 7.426 21.936 1.00 93.94 225 ASP A O 1
ATOM 1836 N N . ILE A 1 226 ? -8.782 9.414 21.290 1.00 95.81 226 ILE A N 1
ATOM 1837 C CA . ILE A 1 226 ? -7.993 9.509 20.054 1.00 95.81 226 ILE A CA 1
ATOM 1838 C C . ILE A 1 226 ? -6.506 9.695 20.379 1.00 95.81 226 ILE A C 1
ATOM 1840 O O . ILE A 1 226 ? -5.674 8.997 19.808 1.00 95.81 226 ILE A O 1
ATOM 1844 N N . GLU A 1 227 ? -6.177 10.578 21.323 1.00 94.94 227 GLU A N 1
ATOM 1845 C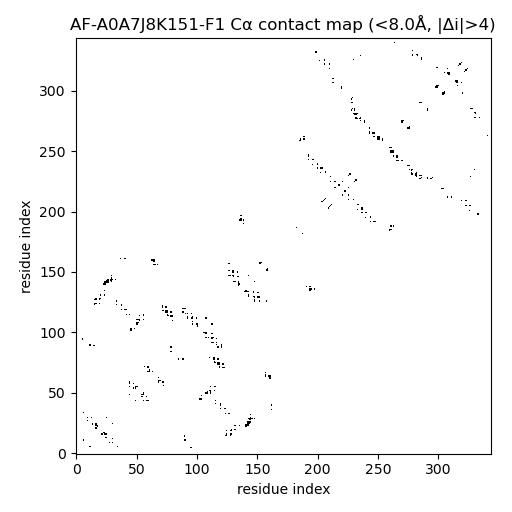 CA . GLU A 1 227 ? -4.809 10.790 21.817 1.00 94.94 227 GLU A CA 1
ATOM 1846 C C . GLU A 1 227 ? -4.208 9.494 22.372 1.00 94.94 227 GLU A C 1
ATOM 1848 O O . GLU A 1 227 ? -3.092 9.146 22.021 1.00 94.94 227 GLU A O 1
ATOM 1853 N N . LYS A 1 228 ? -4.964 8.701 23.139 1.00 95.12 228 LYS A N 1
ATOM 1854 C CA . LYS A 1 228 ? -4.472 7.412 23.659 1.00 95.12 228 LYS A CA 1
ATOM 1855 C C . LYS A 1 228 ? -4.246 6.340 22.596 1.00 95.12 228 LYS A C 1
ATOM 1857 O O . LYS A 1 228 ? -3.496 5.402 22.840 1.00 95.12 228 LYS A O 1
ATOM 1862 N N . ILE A 1 229 ? -4.940 6.419 21.461 1.00 96.25 229 ILE A N 1
ATOM 1863 C CA . ILE A 1 229 ? -4.831 5.416 20.391 1.00 96.25 229 ILE A CA 1
ATOM 1864 C C . ILE A 1 229 ? -3.733 5.783 19.401 1.00 96.25 229 ILE A C 1
ATOM 1866 O O . ILE A 1 229 ? -3.026 4.904 18.919 1.00 96.25 229 ILE A O 1
ATOM 1870 N N . PHE A 1 230 ? -3.621 7.067 19.071 1.00 97.25 230 PHE A N 1
ATOM 1871 C CA . PHE A 1 230 ? -2.743 7.541 18.008 1.00 97.25 230 PHE A CA 1
ATOM 1872 C C . PHE A 1 230 ? -1.513 8.293 18.529 1.00 97.25 230 PHE A C 1
ATOM 1874 O O . PHE A 1 230 ? -0.585 8.488 17.753 1.00 97.25 230 PHE A O 1
ATOM 1881 N N . SER A 1 231 ? -1.480 8.681 19.810 1.00 96.94 231 SER A N 1
ATOM 1882 C CA . SER A 1 231 ? -0.386 9.438 20.437 1.00 96.94 231 SER A CA 1
ATOM 1883 C C . SER A 1 231 ? 0.083 10.592 19.526 1.00 96.94 231 SER A C 1
ATOM 1885 O O . SER A 1 231 ? -0.740 11.231 18.857 1.00 96.94 231 SER A O 1
ATOM 1887 N N . ASN A 1 232 ? 1.391 10.827 19.441 1.00 95.31 232 ASN A N 1
ATOM 1888 C CA . ASN A 1 232 ? 2.014 11.871 18.627 1.00 95.31 232 ASN A CA 1
ATOM 1889 C C . ASN A 1 232 ? 2.306 11.426 17.178 1.00 95.31 232 ASN A C 1
ATOM 1891 O O . ASN A 1 232 ? 3.271 11.875 16.563 1.00 95.31 232 ASN A O 1
ATOM 1895 N N . ILE A 1 233 ? 1.478 10.551 16.589 1.00 97.69 233 ILE A N 1
ATOM 1896 C CA . ILE A 1 233 ? 1.693 10.054 15.214 1.00 97.69 233 ILE A CA 1
ATOM 1897 C C . ILE A 1 233 ? 1.751 11.175 14.163 1.00 97.69 233 ILE A C 1
ATOM 1899 O O . ILE A 1 233 ? 2.431 11.034 13.149 1.00 97.69 233 ILE A O 1
ATOM 1903 N N . SER A 1 234 ? 1.041 12.285 14.389 1.00 97.56 234 SER A N 1
ATOM 1904 C CA . SER A 1 234 ? 1.068 13.442 13.487 1.00 97.56 234 SER A CA 1
ATOM 1905 C C . SER A 1 234 ? 2.444 14.101 13.463 1.00 97.56 234 SER A C 1
ATOM 1907 O O . SER A 1 234 ? 2.947 14.395 12.383 1.00 97.56 234 SER A O 1
ATOM 1909 N N . ASP A 1 235 ? 3.066 14.268 14.630 1.00 98.19 235 ASP A N 1
ATOM 1910 C CA . ASP A 1 235 ? 4.378 14.903 14.759 1.00 98.19 235 ASP A CA 1
ATOM 1911 C C . ASP A 1 235 ? 5.456 14.018 14.120 1.00 98.19 235 ASP A C 1
ATOM 1913 O O . ASP A 1 235 ? 6.327 14.507 13.405 1.00 98.19 235 ASP A O 1
ATOM 1917 N N . ILE A 1 236 ? 5.338 12.693 14.279 1.00 98.38 236 ILE A N 1
ATOM 1918 C CA . ILE A 1 236 ? 6.195 11.723 13.582 1.00 98.38 236 ILE A CA 1
ATOM 1919 C C . ILE A 1 236 ? 6.032 11.824 12.061 1.00 98.38 236 ILE A C 1
ATOM 1921 O O . ILE A 1 236 ? 7.021 11.809 11.335 1.00 98.38 236 ILE A O 1
ATOM 1925 N N . HIS A 1 237 ? 4.802 11.956 11.558 1.00 98.19 237 HIS A N 1
ATOM 1926 C CA . HIS A 1 237 ? 4.569 12.155 10.128 1.00 98.19 237 HIS A CA 1
ATOM 1927 C C . HIS A 1 237 ? 5.193 13.460 9.620 1.00 98.19 237 HIS A C 1
ATOM 1929 O O . HIS A 1 237 ? 5.803 13.464 8.552 1.00 98.19 237 HIS A O 1
ATOM 1935 N N . GLU A 1 238 ? 5.054 14.566 10.352 1.00 98.06 238 GLU A N 1
ATOM 1936 C CA . GLU A 1 238 ? 5.681 15.844 9.992 1.00 98.06 238 GLU A CA 1
ATOM 1937 C C . GLU A 1 238 ? 7.211 15.743 9.968 1.00 98.06 238 GLU A C 1
ATOM 1939 O O . GLU A 1 238 ? 7.837 16.187 9.002 1.00 98.06 238 GLU A O 1
ATOM 1944 N N . LEU A 1 239 ? 7.801 15.088 10.970 1.00 98.19 239 LEU A N 1
ATOM 1945 C CA . LEU A 1 239 ? 9.229 14.784 11.015 1.00 98.19 239 LEU A CA 1
ATOM 1946 C C . LEU A 1 239 ? 9.673 13.951 9.808 1.00 98.19 239 LEU A C 1
ATOM 1948 O O . LEU A 1 239 ? 10.642 14.321 9.154 1.00 98.19 239 LEU A O 1
ATOM 1952 N N . THR A 1 240 ? 8.970 12.863 9.486 1.00 96.81 240 THR A N 1
ATOM 1953 C CA . THR A 1 240 ? 9.286 11.997 8.337 1.00 96.81 240 THR A CA 1
ATOM 1954 C C . THR A 1 240 ? 9.232 12.765 7.019 1.00 96.81 240 THR A C 1
ATOM 1956 O O . THR A 1 240 ? 10.123 12.623 6.189 1.00 96.81 240 THR A O 1
ATOM 1959 N N . VAL A 1 241 ? 8.236 13.640 6.828 1.00 96.31 241 VAL A N 1
ATOM 1960 C CA . VAL A 1 241 ? 8.179 14.512 5.642 1.00 96.31 241 VAL A CA 1
ATOM 1961 C C . VAL A 1 241 ? 9.382 15.459 5.593 1.00 96.31 241 VAL A C 1
ATOM 1963 O O . VAL A 1 241 ? 9.973 15.625 4.526 1.00 96.31 241 VAL A O 1
ATOM 1966 N N . LYS A 1 242 ? 9.756 16.068 6.728 1.00 97.62 242 LYS A N 1
ATOM 1967 C CA . LYS A 1 242 ? 10.914 16.973 6.820 1.00 97.62 242 LYS A CA 1
ATOM 1968 C C . LYS A 1 242 ? 12.222 16.234 6.520 1.00 97.62 242 LYS A C 1
ATOM 1970 O O . LYS A 1 242 ? 12.989 16.702 5.687 1.00 97.62 242 LYS A O 1
ATOM 1975 N N . LEU A 1 243 ? 12.457 15.086 7.156 1.00 97.00 243 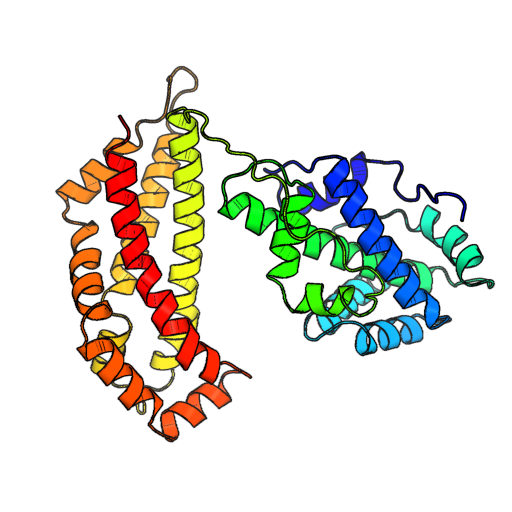LEU A N 1
ATOM 1976 C CA . LEU A 1 243 ? 13.654 14.264 6.962 1.00 97.00 243 LEU A CA 1
ATOM 1977 C C . LEU A 1 243 ? 13.785 13.802 5.508 1.00 97.00 243 LEU A C 1
ATOM 1979 O O . LEU A 1 243 ? 14.835 14.007 4.905 1.00 97.00 243 LEU A O 1
ATOM 1983 N N . LEU A 1 244 ? 12.718 13.239 4.932 1.00 93.12 244 LEU A N 1
ATOM 1984 C CA . LEU A 1 244 ? 12.714 12.788 3.542 1.00 93.12 244 LEU A CA 1
ATOM 1985 C C . LEU A 1 244 ? 13.068 13.933 2.582 1.00 93.12 244 LEU A C 1
ATOM 1987 O O . LEU A 1 244 ? 13.926 13.751 1.724 1.00 93.12 244 LEU A O 1
ATOM 1991 N N . GLY A 1 245 ? 12.465 15.113 2.766 1.00 93.31 245 GLY A N 1
ATOM 1992 C CA . GLY A 1 245 ? 12.779 16.293 1.959 1.00 93.31 245 GLY A CA 1
ATOM 1993 C C . GLY A 1 245 ? 14.244 16.721 2.076 1.00 93.31 245 GLY A C 1
ATOM 1994 O O . GLY A 1 245 ? 14.896 16.939 1.062 1.00 93.31 245 GLY A O 1
ATOM 1995 N N . LEU A 1 246 ? 14.798 16.761 3.294 1.00 95.94 246 LEU A N 1
ATOM 1996 C CA . LEU A 1 246 ? 16.206 17.118 3.515 1.00 95.94 246 LEU A CA 1
ATOM 1997 C C . LEU A 1 246 ? 17.177 16.138 2.839 1.00 95.94 246 LEU A C 1
ATOM 1999 O O . LEU A 1 246 ? 18.184 16.562 2.265 1.00 95.94 246 LEU A O 1
ATOM 2003 N N . ILE A 1 247 ? 16.886 14.836 2.897 1.00 92.06 247 ILE A N 1
ATOM 2004 C CA . ILE A 1 247 ? 17.720 13.813 2.256 1.00 92.06 247 ILE A CA 1
ATOM 2005 C C . ILE A 1 247 ? 17.614 13.927 0.729 1.00 92.06 247 ILE A C 1
ATOM 2007 O O . ILE A 1 247 ? 18.640 13.893 0.050 1.00 92.06 247 ILE A O 1
ATOM 2011 N N . GLU A 1 248 ? 16.404 14.083 0.181 1.00 89.88 248 GLU A N 1
ATOM 2012 C CA . GLU A 1 248 ? 16.181 14.257 -1.262 1.00 89.88 248 GLU A CA 1
ATOM 2013 C C . GLU A 1 248 ? 16.905 15.501 -1.800 1.00 89.88 248 GLU A C 1
ATOM 2015 O O . GLU A 1 248 ? 17.657 15.384 -2.770 1.00 89.88 248 GLU A O 1
ATOM 2020 N N . ASP A 1 249 ? 16.778 16.643 -1.116 1.00 92.62 249 ASP A N 1
ATOM 2021 C CA . ASP A 1 249 ? 17.481 17.886 -1.451 1.00 92.62 249 ASP A CA 1
ATOM 2022 C C . ASP A 1 249 ? 19.007 17.690 -1.407 1.00 92.62 249 ASP A C 1
ATOM 2024 O O . ASP A 1 249 ? 19.732 18.123 -2.303 1.00 92.62 249 ASP A O 1
ATOM 2028 N N . THR A 1 250 ? 19.519 16.990 -0.389 1.00 91.12 250 THR A N 1
ATOM 2029 C CA . THR A 1 250 ? 20.958 16.705 -0.259 1.00 91.12 250 THR A CA 1
ATOM 2030 C C . THR A 1 250 ? 21.468 15.847 -1.416 1.00 91.12 250 THR A C 1
ATOM 2032 O O . THR A 1 250 ? 22.553 16.101 -1.943 1.00 91.12 250 THR A O 1
ATOM 2035 N N . VAL A 1 251 ? 20.696 14.844 -1.844 1.00 86.75 251 VAL A N 1
ATOM 2036 C CA . VAL A 1 251 ? 21.045 14.014 -3.004 1.00 86.75 251 VAL A CA 1
ATOM 2037 C C . VAL A 1 251 ? 21.006 14.825 -4.298 1.00 86.75 251 VAL A C 1
ATOM 2039 O O . VAL A 1 251 ? 21.920 14.685 -5.108 1.00 86.75 251 VAL A O 1
ATOM 2042 N N . GLU A 1 252 ? 20.004 15.685 -4.489 1.00 87.38 252 GLU A N 1
ATOM 2043 C CA . GLU A 1 252 ? 19.880 16.531 -5.684 1.00 87.38 252 GLU A CA 1
ATOM 2044 C C . GLU A 1 252 ? 21.020 17.557 -5.794 1.00 87.38 252 GLU A C 1
ATOM 2046 O O . GLU A 1 252 ? 21.525 17.814 -6.886 1.00 87.38 252 GLU A O 1
ATOM 2051 N N . MET A 1 253 ? 21.46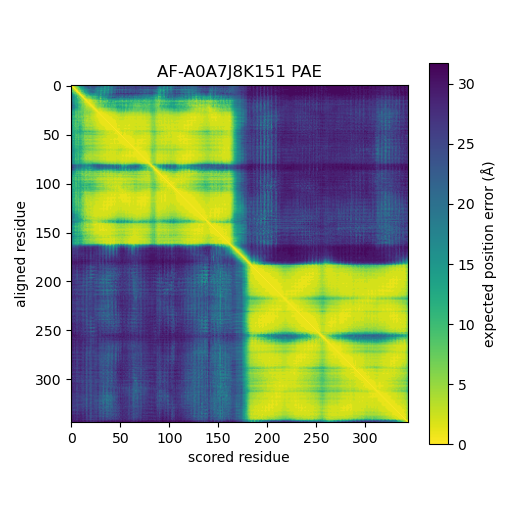8 18.105 -4.661 1.00 86.50 253 MET A N 1
ATOM 2052 C CA . MET A 1 253 ? 22.526 19.120 -4.597 1.00 86.50 253 MET A CA 1
ATOM 2053 C C . MET A 1 253 ? 23.951 18.540 -4.586 1.00 86.50 253 MET A C 1
ATOM 2055 O O . MET A 1 253 ? 24.924 19.299 -4.591 1.00 86.50 253 MET A O 1
ATOM 2059 N N . THR A 1 254 ? 24.100 17.214 -4.557 1.00 85.50 254 THR A N 1
ATOM 2060 C CA . THR A 1 254 ? 25.412 16.555 -4.588 1.00 85.50 254 THR A CA 1
ATOM 2061 C C . THR A 1 254 ? 25.985 16.583 -6.007 1.00 85.50 254 THR A C 1
ATOM 2063 O O . THR A 1 254 ? 25.401 16.028 -6.933 1.00 85.50 254 THR A O 1
ATOM 2066 N N . ASP A 1 255 ? 27.150 17.215 -6.177 1.00 76.81 255 ASP A N 1
ATOM 2067 C CA . ASP A 1 255 ? 27.837 17.309 -7.472 1.00 76.81 255 ASP A CA 1
ATOM 2068 C C . ASP A 1 255 ? 28.259 15.923 -8.002 1.00 76.81 255 ASP A C 1
ATOM 2070 O O . ASP A 1 255 ? 28.671 15.063 -7.223 1.00 76.81 255 ASP A O 1
ATOM 2074 N N . GLU A 1 256 ? 28.252 15.727 -9.326 1.00 70.19 256 GLU A N 1
ATOM 2075 C CA . GLU A 1 256 ? 28.638 14.466 -9.992 1.00 70.19 256 GLU A CA 1
ATOM 2076 C C . GLU A 1 256 ? 30.095 14.061 -9.698 1.00 70.19 256 GLU A C 1
ATOM 2078 O O . GLU A 1 256 ? 30.475 12.901 -9.858 1.00 70.19 256 GLU A O 1
ATOM 2083 N N . SER A 1 257 ? 30.921 15.019 -9.268 1.00 71.12 257 SER A N 1
ATOM 2084 C CA . SER A 1 257 ? 32.309 14.797 -8.856 1.00 71.12 257 SER A CA 1
ATOM 2085 C C . SER A 1 257 ? 32.460 14.268 -7.421 1.00 71.12 257 SER A C 1
ATOM 2087 O O . SER A 1 257 ? 33.553 13.836 -7.039 1.00 71.12 257 SER A O 1
ATOM 2089 N N . SER A 1 258 ? 31.388 14.292 -6.623 1.00 74.56 258 SER A N 1
ATOM 2090 C CA . SER A 1 258 ? 31.396 13.857 -5.225 1.00 74.56 258 SER A CA 1
ATOM 2091 C C . SER A 1 258 ? 31.208 12.340 -5.113 1.00 74.56 258 SER A C 1
ATOM 2093 O O . SER A 1 258 ? 30.379 11.768 -5.819 1.00 74.56 258 SER A O 1
ATOM 2095 N N . PRO A 1 259 ? 31.932 11.658 -4.207 1.00 71.56 259 PRO A N 1
ATOM 2096 C CA . PRO A 1 259 ? 31.879 10.199 -4.105 1.00 71.56 259 PRO A CA 1
ATOM 2097 C C . PRO A 1 259 ? 30.535 9.676 -3.569 1.00 71.56 259 PRO A C 1
ATOM 2099 O O . PRO A 1 259 ? 30.163 8.545 -3.876 1.00 71.56 259 PRO A O 1
ATOM 2102 N N . HIS A 1 260 ? 29.819 10.473 -2.768 1.00 75.75 260 HIS A N 1
ATOM 2103 C CA . HIS A 1 260 ? 28.493 10.167 -2.226 1.00 75.75 260 HIS A CA 1
ATOM 2104 C C . HIS A 1 260 ? 27.837 11.429 -1.615 1.00 75.75 260 HIS A C 1
ATOM 2106 O O . HIS A 1 260 ? 28.559 12.351 -1.224 1.00 75.75 260 HIS A O 1
ATOM 2112 N N . PRO A 1 261 ? 26.494 11.483 -1.498 1.00 81.50 261 PRO A N 1
ATOM 2113 C CA . PRO A 1 261 ? 25.788 12.541 -0.772 1.00 81.50 261 PRO A CA 1
ATOM 2114 C C . PRO A 1 261 ? 26.138 12.510 0.721 1.00 81.50 261 PRO A C 1
ATOM 2116 O O . PRO A 1 261 ? 26.512 11.467 1.252 1.00 81.50 261 PRO A O 1
ATOM 2119 N N . LEU A 1 262 ? 26.005 13.637 1.422 1.00 84.25 262 LEU A N 1
ATOM 2120 C CA . LEU A 1 262 ? 26.255 13.737 2.869 1.00 84.25 262 LEU A CA 1
ATOM 2121 C C . LEU A 1 262 ? 24.941 13.698 3.663 1.00 84.25 262 LEU A C 1
ATOM 2123 O O . LEU A 1 262 ? 24.667 14.580 4.464 1.00 84.25 262 LEU A O 1
ATOM 2127 N N . ALA A 1 263 ? 24.120 12.668 3.447 1.00 86.94 263 ALA A N 1
ATOM 2128 C CA . ALA A 1 263 ? 22.789 12.564 4.062 1.00 86.94 263 ALA A CA 1
ATOM 2129 C C . ALA A 1 263 ? 22.816 12.499 5.604 1.00 86.94 263 ALA A C 1
ATOM 2131 O O . ALA A 1 263 ? 21.824 12.812 6.255 1.00 86.94 263 ALA A O 1
ATOM 2132 N N . GLY A 1 264 ? 23.955 12.124 6.202 1.00 88.00 264 GLY A N 1
ATOM 2133 C CA . GLY A 1 264 ? 24.126 12.084 7.657 1.00 88.00 264 GLY A CA 1
ATOM 2134 C C . GLY A 1 264 ? 23.901 13.433 8.352 1.00 88.00 264 GLY A C 1
ATOM 2135 O O . GLY A 1 264 ? 23.375 13.444 9.462 1.00 88.00 264 GLY A O 1
ATOM 2136 N N . SER A 1 265 ? 24.214 14.562 7.701 1.00 89.75 265 SER A N 1
ATOM 2137 C CA . SER A 1 265 ? 23.996 15.886 8.304 1.00 89.75 265 SER A CA 1
ATOM 2138 C C . SER A 1 265 ? 22.511 16.197 8.497 1.00 89.75 265 SER A C 1
ATOM 2140 O O . SER A 1 265 ? 22.149 16.860 9.458 1.00 89.75 265 SER A O 1
ATOM 2142 N N . CYS A 1 266 ? 21.628 15.655 7.649 1.00 94.75 266 CYS A N 1
ATOM 2143 C CA . CYS A 1 266 ? 20.181 15.816 7.814 1.00 94.75 266 CYS A CA 1
ATOM 2144 C C . CYS A 1 266 ? 19.692 15.215 9.141 1.00 94.75 266 CYS A C 1
ATOM 2146 O O . CYS A 1 266 ? 18.821 15.781 9.799 1.00 94.75 266 CYS A O 1
ATOM 2148 N N . PHE A 1 267 ? 20.253 14.067 9.536 1.00 94.06 267 PHE A N 1
ATOM 2149 C CA . PHE A 1 267 ? 19.942 13.428 10.815 1.00 94.06 267 PHE A CA 1
ATOM 2150 C C . PHE A 1 267 ? 20.557 14.189 11.990 1.00 94.06 267 PHE A C 1
ATOM 2152 O O . PHE A 1 267 ? 19.908 14.311 13.026 1.00 94.06 267 PHE A O 1
ATOM 2159 N N . GLU A 1 268 ? 21.780 14.701 11.830 1.00 93.44 268 GLU A N 1
ATOM 2160 C CA . GLU A 1 268 ? 22.459 15.519 12.840 1.00 93.44 268 GLU A CA 1
ATOM 2161 C C . GLU A 1 268 ? 21.651 16.781 13.171 1.00 93.44 268 GLU A C 1
ATOM 2163 O O . GLU A 1 268 ? 21.322 16.988 14.339 1.00 93.44 268 GLU A O 1
ATOM 2168 N N . ASP A 1 269 ? 21.237 17.543 12.154 1.00 94.06 269 ASP A N 1
ATOM 2169 C CA . ASP A 1 269 ? 20.447 18.770 12.318 1.00 94.06 269 ASP A CA 1
ATOM 2170 C C . ASP A 1 269 ? 19.126 18.494 13.061 1.00 94.06 269 ASP A C 1
ATOM 2172 O O . ASP A 1 269 ? 18.754 19.190 14.008 1.00 94.06 269 ASP A O 1
ATOM 2176 N N . LEU A 1 270 ? 18.409 17.434 12.670 1.00 96.38 270 LEU A N 1
ATOM 2177 C CA . LEU A 1 270 ? 17.143 17.056 13.307 1.00 96.38 270 LEU A CA 1
ATOM 2178 C C . LEU A 1 270 ? 17.330 16.526 14.733 1.00 96.38 270 LEU A C 1
ATOM 2180 O O . LEU A 1 270 ? 16.465 16.735 15.586 1.00 96.38 270 LEU A O 1
ATOM 2184 N N . ALA A 1 271 ? 18.438 15.839 15.005 1.00 94.69 271 ALA A N 1
ATOM 2185 C CA . ALA A 1 271 ? 18.767 15.376 16.345 1.00 94.69 271 ALA A CA 1
ATOM 2186 C C . ALA A 1 271 ? 19.144 16.544 17.270 1.00 94.69 271 ALA A C 1
ATOM 2188 O O . ALA A 1 271 ? 18.721 16.550 18.428 1.00 94.69 271 ALA A O 1
ATOM 2189 N N . GLU A 1 272 ? 19.877 17.546 16.773 1.00 94.56 272 GLU A N 1
ATOM 2190 C CA . GLU A 1 272 ? 20.206 18.763 17.528 1.00 94.56 272 GLU A CA 1
ATOM 2191 C C . GLU A 1 272 ? 18.938 19.535 17.929 1.00 94.56 272 GLU A C 1
ATOM 2193 O O . GLU A 1 272 ? 18.827 20.015 19.059 1.00 94.56 272 GLU A O 1
ATOM 2198 N N . GLU A 1 273 ? 17.938 19.571 17.045 1.00 95.56 273 GLU A N 1
ATOM 2199 C CA . GLU A 1 273 ? 16.623 20.169 17.303 1.00 95.56 273 GLU A CA 1
ATOM 2200 C C . GLU A 1 273 ? 15.699 19.315 18.195 1.00 95.56 273 GLU A C 1
ATOM 2202 O O . GLU A 1 273 ? 14.559 19.714 18.431 1.00 95.56 273 GLU A O 1
ATOM 2207 N N . GLN A 1 274 ? 16.148 18.151 18.689 1.00 94.81 274 GLN A N 1
ATOM 2208 C CA . GLN A 1 274 ? 15.316 17.191 19.440 1.00 94.81 274 GLN A CA 1
ATOM 2209 C C . GLN A 1 274 ? 14.053 16.766 18.669 1.00 94.81 274 GLN A C 1
ATOM 2211 O O . GLN A 1 274 ? 13.019 16.426 19.243 1.00 94.81 274 GLN A O 1
ATOM 2216 N N . ALA A 1 275 ? 14.121 16.756 17.335 1.00 96.69 275 ALA A N 1
ATOM 2217 C CA . ALA A 1 275 ? 12.950 16.526 16.498 1.00 96.69 275 ALA A CA 1
ATOM 2218 C C . ALA A 1 275 ? 12.406 15.087 16.611 1.00 96.69 275 ALA A C 1
ATOM 2220 O O . ALA A 1 275 ? 11.258 14.845 16.249 1.00 96.69 275 ALA A O 1
ATOM 2221 N N . PHE A 1 276 ? 13.201 14.144 17.137 1.00 96.81 276 PHE A N 1
ATOM 2222 C CA . PHE A 1 276 ? 12.844 12.729 17.304 1.00 96.81 276 PHE A CA 1
ATOM 2223 C C . PHE A 1 276 ? 12.114 12.399 18.622 1.00 96.81 276 PHE A C 1
ATOM 2225 O O . PHE A 1 276 ? 11.606 11.285 18.749 1.00 96.81 276 PHE A O 1
ATOM 2232 N N . ASP A 1 277 ? 11.978 13.338 19.567 1.00 97.00 277 ASP A N 1
ATOM 2233 C CA . ASP A 1 277 ? 11.264 13.146 20.848 1.00 97.00 277 ASP A CA 1
ATOM 2234 C C . ASP A 1 277 ? 9.832 12.566 20.721 1.00 97.00 277 ASP A C 1
ATOM 2236 O O . ASP A 1 277 ? 9.428 11.758 21.570 1.00 97.00 277 ASP A O 1
ATOM 2240 N N . PRO A 1 278 ? 9.041 12.876 19.667 1.00 97.88 278 PRO A N 1
ATOM 2241 C CA . PRO A 1 278 ? 7.734 12.251 19.467 1.00 97.88 278 PRO A CA 1
ATOM 2242 C C . PRO A 1 278 ? 7.767 10.716 19.404 1.00 97.88 278 PRO A C 1
ATOM 2244 O O . PRO A 1 278 ? 6.796 10.075 19.814 1.00 97.88 278 PRO A O 1
ATOM 2247 N N . TYR A 1 279 ? 8.873 10.113 18.947 1.00 97.69 279 TYR A N 1
ATOM 2248 C CA . TYR A 1 279 ? 9.030 8.656 18.937 1.00 97.69 279 TYR A CA 1
ATOM 2249 C C . TYR A 1 279 ? 9.114 8.063 20.341 1.00 97.69 279 TYR A C 1
ATOM 2251 O O . TYR A 1 279 ? 8.591 6.967 20.556 1.00 97.69 279 TYR A O 1
ATOM 2259 N N . GLU A 1 280 ? 9.735 8.759 21.298 1.00 96.50 280 GLU A N 1
ATOM 2260 C CA . GLU A 1 280 ? 9.805 8.291 22.684 1.00 96.50 280 GLU A CA 1
ATOM 2261 C C . GLU A 1 280 ? 8.401 8.239 23.289 1.00 96.50 280 GLU A C 1
ATOM 2263 O O . GLU A 1 280 ? 7.983 7.194 23.793 1.00 96.50 280 GLU A O 1
ATOM 2268 N N . THR A 1 281 ? 7.653 9.340 23.165 1.00 96.12 281 THR A N 1
ATOM 2269 C CA . THR A 1 281 ? 6.285 9.445 23.699 1.00 96.12 281 THR A CA 1
ATOM 2270 C C . THR A 1 281 ? 5.386 8.367 23.097 1.00 96.12 281 THR A C 1
ATOM 2272 O O . THR A 1 281 ? 4.755 7.598 23.824 1.00 96.12 281 THR A O 1
ATOM 2275 N N . LEU A 1 282 ? 5.391 8.233 21.765 1.00 97.38 282 LEU A N 1
ATOM 2276 C CA . LEU A 1 282 ? 4.576 7.228 21.089 1.00 97.38 282 LEU A CA 1
ATOM 2277 C C . LEU A 1 282 ? 4.986 5.801 21.477 1.00 97.38 282 LEU A C 1
ATOM 2279 O O . LEU A 1 282 ? 4.120 4.958 21.703 1.00 97.38 282 LEU A O 1
ATOM 2283 N N . SER A 1 283 ? 6.282 5.512 21.594 1.00 96.00 283 SER A N 1
ATOM 2284 C CA . SER A 1 283 ? 6.745 4.172 21.976 1.00 96.00 283 SER A CA 1
ATOM 2285 C C . SER A 1 283 ? 6.308 3.801 23.392 1.00 96.00 283 SER A C 1
ATOM 2287 O O . SER A 1 283 ? 5.861 2.676 23.616 1.00 96.00 283 SER A O 1
ATOM 2289 N N . GLN A 1 284 ? 6.387 4.739 24.341 1.00 96.25 284 GLN A N 1
ATOM 2290 C CA . GLN A 1 284 ? 5.912 4.528 25.711 1.00 96.25 284 GLN A CA 1
ATOM 2291 C C . GLN A 1 284 ? 4.400 4.271 25.749 1.00 96.25 284 GLN A C 1
ATOM 2293 O O . GLN A 1 284 ? 3.955 3.338 26.421 1.00 96.25 284 GLN A O 1
ATOM 2298 N N . ASP A 1 285 ? 3.623 5.040 24.985 1.00 95.50 285 ASP A N 1
ATOM 2299 C CA . ASP A 1 285 ? 2.167 4.909 24.934 1.00 95.50 285 ASP A CA 1
ATOM 2300 C C . ASP A 1 285 ? 1.722 3.583 24.302 1.00 95.50 285 ASP A C 1
ATOM 2302 O O . ASP A 1 285 ? 0.902 2.867 24.878 1.00 95.50 285 ASP A O 1
ATOM 2306 N N . ILE A 1 286 ? 2.264 3.226 23.132 1.00 92.81 286 ILE A N 1
ATOM 2307 C CA . ILE A 1 286 ? 1.813 2.058 22.357 1.00 92.81 286 ILE A CA 1
ATOM 2308 C C . ILE A 1 286 ? 2.277 0.738 22.980 1.00 92.81 286 ILE A C 1
ATOM 2310 O O . ILE A 1 286 ? 1.542 -0.254 22.948 1.00 92.81 286 ILE A O 1
ATOM 2314 N N . LEU A 1 287 ? 3.477 0.705 23.568 1.00 92.19 287 LEU A N 1
ATOM 2315 C CA . LEU A 1 287 ? 3.994 -0.490 24.241 1.00 92.19 287 LEU A CA 1
ATOM 2316 C C . LEU A 1 287 ? 3.441 -0.656 25.663 1.00 92.19 287 LEU A C 1
ATOM 2318 O O . LEU A 1 287 ? 3.627 -1.713 26.274 1.00 92.19 287 LEU A O 1
ATOM 2322 N N . SER A 1 288 ? 2.746 0.354 26.194 1.00 94.44 288 SER A N 1
ATOM 2323 C CA . SER A 1 288 ? 2.116 0.275 27.506 1.00 94.44 288 SER A CA 1
ATOM 2324 C C . SER A 1 288 ? 1.050 -0.830 27.546 1.00 94.44 288 SER A C 1
ATOM 2326 O O . SER A 1 288 ? 0.222 -0.948 26.634 1.00 94.44 288 SER A O 1
ATOM 2328 N N . PRO A 1 289 ? 0.969 -1.620 28.635 1.00 87.75 289 PRO A N 1
ATOM 2329 C CA . PRO A 1 289 ? -0.128 -2.570 28.820 1.00 87.75 289 PRO A CA 1
ATOM 2330 C C . PRO A 1 289 ? -1.507 -1.884 28.830 1.00 87.75 289 PRO A C 1
ATOM 2332 O O . PRO A 1 289 ? -2.515 -2.510 28.489 1.00 87.75 289 PRO A O 1
ATOM 2335 N N . GLU A 1 290 ? -1.556 -0.592 29.165 1.00 92.19 290 GLU A N 1
ATOM 2336 C CA . GLU A 1 290 ? -2.780 0.208 29.214 1.00 92.19 290 GLU A CA 1
ATOM 2337 C C . GLU A 1 290 ? -3.377 0.462 27.823 1.00 92.19 290 GLU A C 1
ATOM 2339 O O . GLU A 1 290 ? -4.600 0.592 27.703 1.00 92.19 290 GLU A O 1
ATOM 2344 N N . PHE A 1 291 ? -2.552 0.475 26.768 1.00 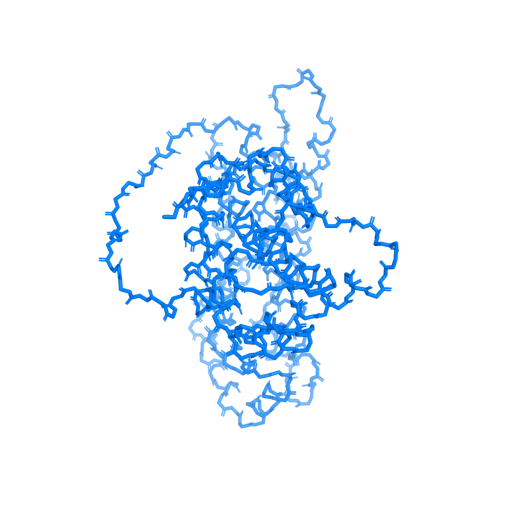91.69 291 PHE A N 1
ATOM 2345 C CA . PHE A 1 291 ? -3.001 0.692 25.391 1.00 91.69 291 PHE A CA 1
ATOM 2346 C C . PHE A 1 291 ? -4.006 -0.378 24.965 1.00 91.69 291 PHE A C 1
ATOM 2348 O O . PHE A 1 291 ? -5.139 -0.073 24.585 1.00 91.69 291 PHE A O 1
ATOM 2355 N N . ASN A 1 292 ? -3.625 -1.651 25.100 1.00 87.19 292 ASN A N 1
ATOM 2356 C CA . ASN A 1 292 ? -4.464 -2.779 24.697 1.00 87.19 292 ASN A CA 1
ATOM 2357 C C . ASN A 1 292 ? -5.757 -2.851 25.517 1.00 87.19 292 ASN A C 1
ATOM 2359 O O . ASN A 1 292 ? -6.821 -3.175 24.976 1.00 87.19 292 ASN A O 1
ATOM 2363 N N . GLU A 1 293 ? -5.690 -2.528 26.812 1.00 93.19 293 GLU A N 1
ATOM 2364 C CA . GLU A 1 293 ? -6.864 -2.485 27.680 1.00 93.19 293 GLU A CA 1
ATOM 2365 C C . GLU A 1 293 ? -7.825 -1.361 27.265 1.00 93.19 293 GLU A C 1
ATOM 2367 O O . GLU A 1 293 ? -9.029 -1.597 27.109 1.00 93.19 293 GLU A O 1
ATOM 2372 N N . HIS A 1 294 ? -7.306 -0.150 27.046 1.00 95.31 294 HIS A N 1
ATOM 2373 C CA . HIS A 1 294 ? -8.092 0.999 26.606 1.00 95.31 294 HIS A CA 1
ATOM 2374 C C . HIS A 1 294 ? -8.729 0.750 25.233 1.00 95.31 294 HIS A C 1
ATOM 2376 O O . HIS A 1 294 ? -9.946 0.901 25.079 1.00 95.31 294 HIS A O 1
ATOM 2382 N N . PHE A 1 295 ? -7.933 0.289 24.265 1.00 93.06 295 PHE A N 1
ATOM 2383 C CA . PHE A 1 295 ? -8.379 -0.012 22.909 1.00 93.06 295 PHE A CA 1
ATOM 2384 C C . PHE A 1 295 ? -9.478 -1.081 22.905 1.00 93.06 295 PHE A C 1
ATOM 2386 O O . PHE A 1 295 ? -10.548 -0.883 22.327 1.00 93.06 295 PHE A O 1
ATOM 2393 N N . SER A 1 296 ? -9.276 -2.183 23.635 1.00 92.25 296 SER A N 1
ATOM 2394 C CA . SER A 1 296 ? -10.264 -3.265 23.738 1.00 92.25 296 SER A CA 1
ATOM 2395 C C . SER A 1 296 ? -11.574 -2.796 24.370 1.00 92.25 296 SER A C 1
ATOM 2397 O O . SER A 1 296 ? -12.654 -3.138 23.882 1.00 92.25 296 SER A O 1
ATOM 2399 N N . LYS A 1 297 ? -11.504 -1.972 25.426 1.00 95.50 297 LYS A N 1
ATOM 2400 C CA . LYS A 1 297 ? -12.689 -1.374 26.064 1.00 95.50 297 LYS A CA 1
ATOM 2401 C C . LYS A 1 297 ? -13.456 -0.461 25.111 1.00 95.50 297 LYS A C 1
ATOM 2403 O O . LYS A 1 297 ? -14.687 -0.459 25.147 1.00 95.50 297 LYS A O 1
ATOM 2408 N N . LEU A 1 298 ? -12.762 0.309 24.271 1.00 95.44 298 LEU A N 1
ATOM 2409 C CA . LEU A 1 298 ? -13.400 1.165 23.273 1.00 95.44 298 LEU A CA 1
ATOM 2410 C C . LEU A 1 298 ? -14.074 0.328 22.176 1.00 95.44 298 LEU A C 1
ATOM 2412 O O . LEU A 1 298 ? -15.247 0.551 21.880 1.00 95.44 298 LEU A O 1
ATOM 2416 N N . MET A 1 299 ? -13.375 -0.679 21.643 1.00 92.38 299 MET A N 1
ATOM 2417 C CA . MET A 1 299 ? -13.897 -1.569 20.596 1.00 92.38 299 MET A CA 1
ATOM 2418 C C . MET A 1 299 ? -15.060 -2.455 21.066 1.00 92.38 299 MET A C 1
ATOM 2420 O O . MET A 1 299 ? -15.867 -2.896 20.251 1.00 92.38 299 MET A O 1
ATOM 2424 N N . ALA A 1 300 ? -15.183 -2.709 22.373 1.00 94.38 300 ALA A N 1
ATOM 2425 C CA . ALA A 1 300 ? -16.299 -3.461 22.947 1.00 94.38 300 ALA A CA 1
ATOM 2426 C C . ALA A 1 300 ? -17.626 -2.676 22.974 1.00 94.38 300 ALA A C 1
ATOM 2428 O O . ALA A 1 300 ? -18.684 -3.271 23.193 1.00 94.38 300 ALA A O 1
ATOM 2429 N N . ARG A 1 301 ? -17.607 -1.350 22.769 1.00 96.44 301 ARG A N 1
ATOM 2430 C CA . ARG A 1 301 ? -18.823 -0.524 22.801 1.00 96.44 301 ARG A CA 1
ATOM 2431 C C . ARG A 1 301 ? -19.679 -0.785 21.549 1.00 96.44 301 ARG A C 1
ATOM 2433 O O . ARG A 1 301 ? -19.193 -0.569 20.439 1.00 96.44 301 ARG A O 1
ATOM 2440 N N . PRO A 1 302 ? -20.974 -1.137 21.680 1.00 95.75 302 PRO A N 1
ATOM 2441 C CA . PRO A 1 302 ? -21.828 -1.428 20.522 1.00 95.75 302 PRO A CA 1
ATOM 2442 C C . PRO A 1 302 ? -21.942 -0.271 19.521 1.00 95.75 302 PRO A C 1
ATOM 2444 O O . PRO A 1 302 ? -21.935 -0.496 18.316 1.00 95.75 302 PRO A O 1
ATOM 2447 N N . ALA A 1 303 ? -21.988 0.972 20.011 1.00 96.38 303 ALA A N 1
ATOM 2448 C CA . ALA A 1 303 ? -22.049 2.159 19.158 1.00 96.38 303 ALA A CA 1
ATOM 2449 C C . ALA A 1 303 ? -20.784 2.336 18.294 1.00 96.38 303 ALA A C 1
ATOM 2451 O O . ALA A 1 303 ? -20.891 2.716 17.135 1.00 96.38 303 ALA A O 1
ATOM 2452 N N . VAL A 1 304 ? -19.605 1.988 18.827 1.00 96.12 304 VAL A N 1
ATOM 2453 C CA . VAL A 1 304 ? -18.326 2.010 18.090 1.00 96.12 304 VAL A CA 1
ATOM 2454 C C . VAL A 1 304 ? -18.324 0.957 16.985 1.00 96.12 304 VAL A C 1
ATOM 2456 O O . VAL A 1 304 ? -17.939 1.247 15.855 1.00 96.12 304 VAL A O 1
ATOM 2459 N N . ALA A 1 305 ? -18.817 -0.248 17.283 1.00 91.50 305 ALA A N 1
ATOM 2460 C CA . ALA A 1 305 ? -18.930 -1.309 16.289 1.00 91.50 305 ALA A CA 1
ATOM 2461 C C . ALA A 1 305 ? -19.860 -0.923 15.126 1.00 91.50 305 ALA A C 1
ATOM 2463 O O . ALA A 1 305 ? -19.490 -1.130 13.972 1.00 91.50 305 ALA A O 1
ATOM 2464 N N . LEU A 1 306 ? -21.028 -0.343 15.426 1.00 94.50 306 LEU A N 1
ATOM 2465 C CA . LEU A 1 306 ? -21.986 0.106 14.410 1.00 94.50 306 LEU A CA 1
ATOM 2466 C C . LEU A 1 306 ? -21.430 1.251 13.557 1.00 94.50 306 LEU A C 1
ATOM 2468 O O . LEU A 1 306 ? -21.589 1.228 12.339 1.00 94.50 306 LEU A O 1
ATOM 2472 N N . HIS A 1 307 ? -20.745 2.216 14.180 1.00 95.94 307 HIS A N 1
ATOM 2473 C CA . HIS A 1 307 ? -20.095 3.317 13.466 1.00 95.94 307 HIS A CA 1
ATOM 2474 C C . HIS A 1 307 ? -19.105 2.795 12.427 1.00 95.94 307 HIS A C 1
ATOM 2476 O O . HIS A 1 307 ? -19.255 3.080 11.242 1.00 95.94 307 HIS A O 1
ATOM 2482 N N . PHE A 1 308 ? -18.155 1.946 12.827 1.00 90.56 308 PHE A N 1
ATOM 2483 C CA . PHE A 1 308 ? -17.155 1.427 11.893 1.00 90.56 308 PHE A CA 1
ATOM 2484 C C . PHE A 1 308 ? -17.735 0.511 10.815 1.00 90.56 308 PHE A C 1
ATOM 2486 O O . PHE A 1 308 ? -17.269 0.563 9.682 1.00 90.56 308 PHE A O 1
ATOM 2493 N N . GLN A 1 309 ? -18.772 -0.273 11.119 1.00 90.62 309 GLN A N 1
ATOM 2494 C CA . GLN A 1 309 ? -19.482 -1.056 10.099 1.00 90.62 309 GLN A CA 1
ATOM 2495 C C . GLN A 1 309 ? -20.174 -0.178 9.051 1.00 90.62 309 GLN A C 1
ATOM 2497 O O . GLN A 1 309 ? -20.329 -0.608 7.915 1.00 90.62 309 GLN A O 1
ATOM 2502 N N . SER A 1 310 ? -20.583 1.041 9.415 1.00 92.88 310 SER A N 1
ATOM 2503 C CA . SER A 1 310 ? -21.239 1.964 8.483 1.00 92.88 310 SER A CA 1
ATOM 2504 C C . SER A 1 310 ? -20.280 2.669 7.517 1.00 92.88 310 SER A C 1
ATOM 2506 O O . SER A 1 310 ? -20.732 3.185 6.499 1.00 92.88 310 SER A O 1
ATOM 2508 N N . ILE A 1 311 ? -18.974 2.689 7.814 1.00 85.06 311 ILE A N 1
ATOM 2509 C CA . ILE A 1 311 ? -17.965 3.359 6.979 1.00 85.06 311 ILE A CA 1
ATOM 2510 C C . ILE A 1 311 ? -17.674 2.540 5.719 1.00 85.06 311 ILE A C 1
ATOM 2512 O O . ILE A 1 311 ? -17.732 3.073 4.613 1.00 85.06 311 ILE A O 1
ATOM 2516 N N . ALA A 1 312 ? -17.346 1.258 5.886 1.00 77.25 312 ALA A N 1
ATOM 2517 C CA . ALA A 1 312 ? -17.097 0.322 4.795 1.00 77.25 312 ALA A CA 1
ATOM 2518 C C . ALA A 1 312 ? -17.156 -1.129 5.297 1.00 77.25 312 ALA A C 1
ATOM 2520 O O . ALA A 1 312 ? -16.871 -1.412 6.467 1.00 77.25 312 ALA A O 1
ATOM 2521 N N . ASP A 1 313 ? -17.463 -2.056 4.390 1.00 68.81 313 ASP A N 1
ATOM 2522 C CA . ASP A 1 313 ? -17.439 -3.489 4.680 1.00 68.81 313 ASP A CA 1
ATOM 2523 C C . ASP A 1 313 ? -16.043 -3.926 5.152 1.00 68.81 313 ASP A C 1
ATOM 2525 O O . ASP A 1 313 ? -15.024 -3.601 4.543 1.00 68.81 313 ASP A O 1
ATOM 2529 N N . GLY A 1 314 ? -15.986 -4.644 6.276 1.00 71.44 314 GLY A N 1
ATOM 2530 C CA . GLY A 1 314 ? -14.732 -5.111 6.881 1.00 71.44 314 GLY A CA 1
ATOM 2531 C C . GLY A 1 314 ? -13.925 -4.045 7.637 1.00 71.44 314 GLY A C 1
ATOM 2532 O O . GLY A 1 314 ? -12.906 -4.375 8.250 1.00 71.44 314 GLY A O 1
ATOM 2533 N N . PHE A 1 315 ? -14.361 -2.778 7.658 1.00 75.44 315 PHE A N 1
ATOM 2534 C CA . PHE A 1 315 ? -13.612 -1.703 8.320 1.00 75.44 315 PHE A CA 1
ATOM 2535 C C . PHE A 1 315 ? -13.517 -1.905 9.838 1.00 75.44 315 PHE A C 1
ATOM 2537 O O . PHE A 1 315 ? -12.470 -1.665 10.437 1.00 75.44 315 PHE A O 1
ATOM 2544 N N . ARG A 1 316 ? -14.574 -2.426 10.475 1.00 86.81 316 ARG A N 1
ATOM 2545 C CA . ARG A 1 316 ? -14.561 -2.761 11.909 1.00 86.81 316 ARG A CA 1
ATOM 2546 C C . ARG A 1 316 ? -13.467 -3.777 12.240 1.00 86.81 316 ARG A C 1
ATOM 2548 O O . ARG A 1 316 ? -12.769 -3.632 13.241 1.00 86.81 316 ARG A O 1
ATOM 2555 N N . GLU A 1 317 ? -13.339 -4.818 11.430 1.00 78.12 317 GLU A N 1
ATOM 2556 C CA . GLU A 1 317 ? -12.338 -5.868 11.587 1.00 78.12 317 GLU A CA 1
ATOM 2557 C C . GLU A 1 317 ? -10.931 -5.310 11.348 1.00 78.12 317 GLU A C 1
ATOM 2559 O O . GLU A 1 317 ? -10.025 -5.605 12.128 1.00 78.12 317 GLU A O 1
ATOM 2564 N N . ALA A 1 318 ? -10.764 -4.441 10.345 1.00 66.75 318 ALA A N 1
ATOM 2565 C CA . ALA A 1 318 ? -9.506 -3.745 10.094 1.00 66.75 318 ALA A CA 1
ATOM 2566 C C . ALA A 1 318 ? -9.087 -2.882 11.296 1.00 66.75 318 ALA A C 1
ATOM 2568 O O . ALA A 1 318 ? -7.972 -3.016 11.798 1.00 66.75 318 ALA A O 1
ATOM 2569 N N . VAL A 1 319 ? -9.996 -2.065 11.838 1.00 83.88 319 VAL A N 1
ATOM 2570 C CA . VAL A 1 319 ? -9.726 -1.281 13.052 1.00 83.88 319 VAL A CA 1
ATOM 2571 C C . VAL A 1 319 ? -9.381 -2.212 14.215 1.00 83.88 319 VAL A C 1
ATOM 2573 O O . VAL A 1 319 ? -8.411 -1.981 14.921 1.00 83.88 319 VAL A O 1
ATOM 2576 N N . ARG A 1 320 ? -10.125 -3.302 14.420 1.00 83.44 320 ARG A N 1
ATOM 2577 C CA . ARG A 1 320 ? -9.927 -4.163 15.593 1.00 83.44 320 ARG A CA 1
ATOM 2578 C C . ARG A 1 320 ? -8.626 -4.967 15.567 1.00 83.44 320 ARG A C 1
ATOM 2580 O O . ARG A 1 320 ? -8.045 -5.183 16.628 1.00 83.44 320 ARG A O 1
ATOM 2587 N N . TYR A 1 321 ? -8.209 -5.455 14.401 1.00 78.25 321 TYR A N 1
ATOM 2588 C CA . TYR A 1 321 ? -7.135 -6.449 14.297 1.00 78.25 321 TYR A CA 1
ATOM 2589 C C . TYR A 1 321 ? -5.896 -5.957 13.544 1.00 78.25 321 TYR A C 1
ATOM 2591 O O . TYR A 1 321 ? -4.814 -6.506 13.756 1.00 78.25 321 TYR A O 1
ATOM 2599 N N . VAL A 1 322 ? -6.033 -4.938 12.691 1.00 73.06 322 VAL A N 1
ATOM 2600 C CA . VAL A 1 322 ? -4.935 -4.407 11.869 1.00 73.06 322 VAL A CA 1
ATOM 2601 C C . VAL A 1 322 ? -4.355 -3.144 12.496 1.00 73.06 322 VAL A C 1
ATOM 2603 O O . VAL A 1 322 ? -3.142 -3.068 12.668 1.00 73.06 322 VAL A O 1
ATOM 2606 N N . LEU A 1 323 ? -5.195 -2.192 12.920 1.00 83.44 323 LEU A N 1
ATOM 2607 C CA . LEU A 1 323 ? -4.726 -0.917 13.481 1.00 83.44 323 LEU A CA 1
ATOM 2608 C C . LEU A 1 323 ? -3.745 -1.076 14.664 1.00 83.44 323 LEU A C 1
ATOM 2610 O O . LEU A 1 323 ? -2.709 -0.419 14.626 1.00 83.44 323 LEU A O 1
ATOM 2614 N N . PRO A 1 324 ? -3.961 -1.963 15.660 1.00 84.44 324 PRO A N 1
ATOM 2615 C CA . PRO A 1 324 ? -2.985 -2.149 16.738 1.00 84.44 324 PRO A CA 1
ATOM 2616 C C . PRO A 1 324 ? -1.602 -2.585 16.245 1.00 84.44 324 PRO A C 1
ATOM 2618 O O . PRO A 1 324 ? -0.597 -2.213 16.836 1.00 84.44 324 PRO A O 1
ATOM 2621 N N . ARG A 1 325 ? -1.540 -3.358 15.150 1.00 78.94 325 ARG A N 1
ATOM 2622 C CA . ARG A 1 32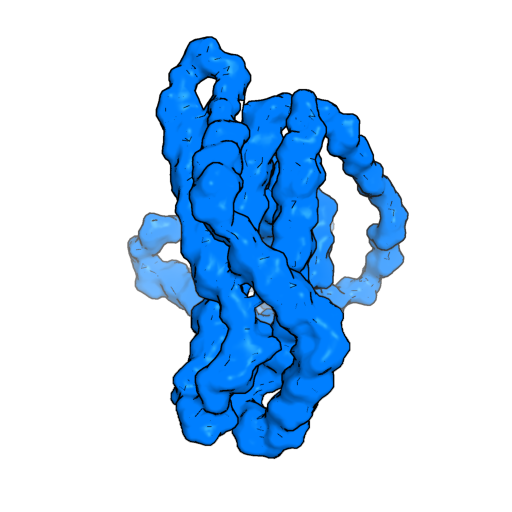5 ? -0.270 -3.765 14.534 1.00 78.94 325 ARG A CA 1
ATOM 2623 C C . ARG A 1 325 ? 0.359 -2.624 13.743 1.00 78.94 325 ARG A C 1
ATOM 2625 O O . ARG A 1 325 ? 1.566 -2.447 13.814 1.00 78.94 325 ARG A O 1
ATOM 2632 N N . LEU A 1 326 ? -0.451 -1.838 13.034 1.00 79.00 326 LEU A N 1
ATOM 2633 C CA . LEU A 1 326 ? 0.026 -0.656 12.311 1.00 79.00 326 LEU A CA 1
ATOM 2634 C C . LEU A 1 326 ? 0.634 0.385 13.254 1.00 79.00 326 LEU A C 1
ATOM 2636 O O . LEU A 1 326 ? 1.646 0.986 12.920 1.00 79.00 326 LEU A O 1
ATOM 2640 N N . MET A 1 327 ? 0.085 0.547 14.460 1.00 92.25 327 MET A N 1
ATOM 2641 C CA . MET A 1 327 ? 0.649 1.458 15.462 1.00 92.25 327 MET A CA 1
ATOM 2642 C C . MET A 1 327 ? 2.024 1.024 16.000 1.00 92.25 327 MET A C 1
ATOM 2644 O O . MET A 1 327 ? 2.697 1.838 16.623 1.00 92.25 327 MET A O 1
ATOM 2648 N N . LEU A 1 328 ? 2.473 -0.212 15.745 1.00 86.38 328 LEU A N 1
ATOM 2649 C CA . LEU A 1 328 ? 3.836 -0.651 16.072 1.00 86.38 328 LEU A CA 1
ATOM 2650 C C . LEU A 1 328 ? 4.864 -0.259 15.005 1.00 86.38 328 LEU A C 1
ATOM 2652 O O . LEU A 1 328 ? 6.056 -0.263 15.298 1.00 86.38 328 LEU A O 1
ATOM 2656 N N . VAL A 1 329 ? 4.432 0.087 13.787 1.00 86.31 329 VAL A N 1
ATOM 2657 C CA . VAL A 1 329 ? 5.341 0.443 12.685 1.00 86.31 329 VAL A CA 1
ATOM 2658 C C . VAL A 1 329 ? 6.289 1.585 13.079 1.00 86.31 329 VAL A C 1
ATOM 2660 O O . VAL A 1 329 ? 7.494 1.387 12.943 1.00 86.31 329 VAL A O 1
ATOM 2663 N N . PRO A 1 330 ? 5.830 2.719 13.654 1.00 93.25 330 PRO A N 1
ATOM 2664 C CA . PRO A 1 330 ? 6.738 3.791 14.067 1.00 93.25 330 PRO A CA 1
ATOM 2665 C C . PRO A 1 330 ? 7.771 3.367 15.117 1.00 93.25 330 PRO A C 1
ATOM 2667 O O . PRO A 1 330 ? 8.884 3.882 15.132 1.00 93.25 330 PRO A O 1
ATOM 2670 N N . VAL A 1 331 ? 7.429 2.408 15.984 1.00 90.69 331 VAL A N 1
ATOM 2671 C CA . VAL A 1 331 ? 8.354 1.888 17.003 1.00 90.69 331 VAL A CA 1
ATOM 2672 C C . VAL A 1 331 ? 9.500 1.127 16.335 1.00 90.69 331 VAL A C 1
ATOM 2674 O O . VAL A 1 331 ? 10.667 1.352 16.654 1.00 90.69 331 VAL A O 1
ATOM 2677 N N . TYR A 1 332 ? 9.179 0.254 15.376 1.00 84.75 332 TYR A N 1
ATOM 2678 C CA . TYR A 1 332 ? 10.193 -0.475 14.611 1.00 84.75 332 TYR A CA 1
ATOM 2679 C C . TYR A 1 332 ? 11.007 0.450 13.704 1.00 84.75 332 TYR A C 1
ATOM 2681 O O . TYR A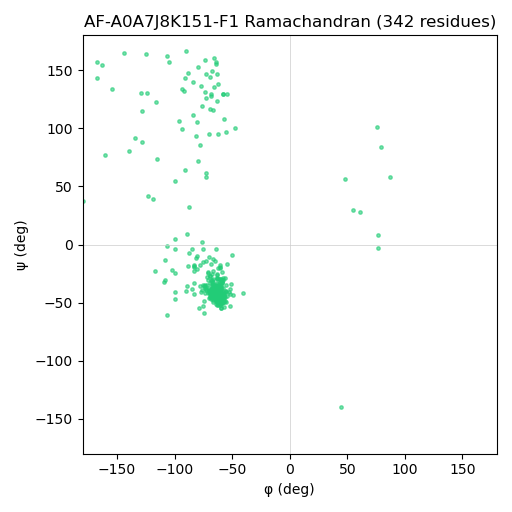 1 332 ? 12.218 0.280 13.601 1.00 84.75 332 TYR A O 1
ATOM 2689 N N . HIS A 1 333 ? 10.369 1.457 13.107 1.00 90.31 333 HIS A N 1
ATOM 2690 C CA . HIS A 1 333 ? 11.042 2.432 12.249 1.00 90.31 333 HIS A CA 1
ATOM 2691 C C . HIS A 1 333 ? 12.048 3.291 13.023 1.00 90.31 333 HIS A C 1
ATOM 2693 O O . HIS A 1 333 ? 13.172 3.503 12.582 1.00 90.31 333 HIS A O 1
ATOM 2699 N N . CYS A 1 334 ? 11.700 3.706 14.244 1.00 93.88 334 CYS A N 1
ATOM 2700 C CA . CYS A 1 334 ? 12.644 4.385 15.130 1.00 93.88 334 CYS A CA 1
ATOM 2701 C C . CYS A 1 334 ? 13.873 3.517 15.431 1.00 93.88 334 CYS A C 1
ATOM 2703 O O . CYS A 1 334 ? 15.004 4.000 15.407 1.00 93.88 334 CYS A O 1
ATOM 2705 N N . TRP A 1 335 ? 13.662 2.218 15.679 1.00 86.69 335 TRP A N 1
ATOM 2706 C CA . TRP A 1 335 ? 14.759 1.273 15.887 1.00 86.69 335 TRP A CA 1
ATOM 2707 C C . TRP A 1 335 ? 15.659 1.159 14.653 1.00 86.69 335 TRP A C 1
ATOM 2709 O O . TRP A 1 335 ? 16.883 1.127 14.789 1.00 86.69 335 TRP A O 1
ATOM 2719 N N . HIS A 1 336 ? 15.064 1.134 13.458 1.00 87.06 336 HIS A N 1
ATOM 2720 C CA . HIS A 1 336 ? 15.798 1.106 12.194 1.00 87.06 336 HIS A CA 1
ATOM 2721 C C . HIS A 1 336 ? 16.768 2.283 12.067 1.00 87.06 336 HIS A C 1
ATOM 2723 O O . HIS A 1 336 ? 17.940 2.047 11.784 1.00 87.06 336 HIS A O 1
ATOM 2729 N N . TYR A 1 337 ? 16.359 3.514 12.400 1.00 91.81 337 TYR A N 1
ATOM 2730 C CA . TYR A 1 337 ? 17.278 4.662 12.380 1.00 91.81 337 TYR A CA 1
ATOM 2731 C C . TYR A 1 337 ? 18.521 4.456 13.253 1.00 91.81 337 TYR A C 1
ATOM 2733 O O . TYR A 1 337 ? 19.629 4.802 12.843 1.00 91.81 337 TYR A O 1
ATOM 2741 N N . PHE A 1 338 ? 18.379 3.857 14.439 1.00 88.88 338 PHE A N 1
ATOM 2742 C CA . PHE A 1 338 ? 19.536 3.578 15.295 1.00 88.88 338 PHE A CA 1
ATOM 2743 C C . PHE A 1 338 ? 20.486 2.540 14.696 1.00 88.88 338 PHE A C 1
ATOM 2745 O O . PHE A 1 338 ? 21.686 2.614 14.953 1.00 88.88 338 PHE A O 1
ATOM 2752 N N . GLU A 1 339 ? 19.985 1.565 13.939 1.00 86.50 339 GLU A N 1
ATOM 2753 C CA . GLU A 1 339 ? 20.832 0.586 13.251 1.00 86.50 339 GLU A CA 1
ATOM 2754 C C . GLU A 1 339 ? 21.471 1.179 11.993 1.00 86.50 339 GLU A C 1
ATOM 2756 O O . GLU A 1 339 ? 22.670 1.000 11.776 1.00 86.50 339 GLU A O 1
ATOM 2761 N N . LEU A 1 340 ? 20.715 1.963 11.223 1.00 85.50 340 LEU A N 1
ATOM 2762 C CA . LEU A 1 340 ? 21.192 2.665 10.036 1.00 85.50 340 LEU A CA 1
ATOM 2763 C C . LEU A 1 340 ? 22.367 3.594 10.364 1.00 85.50 340 LEU A C 1
ATOM 2765 O O . LEU A 1 340 ? 23.415 3.525 9.726 1.00 85.50 340 LEU A O 1
ATOM 2769 N N . LEU A 1 341 ? 22.228 4.421 11.405 1.00 86.06 341 LEU A N 1
ATOM 2770 C CA . LEU A 1 341 ? 23.245 5.400 11.803 1.00 86.06 341 LEU A CA 1
ATOM 2771 C C . LEU A 1 341 ? 24.514 4.763 12.401 1.00 86.06 341 LEU A C 1
ATOM 2773 O O . LEU A 1 341 ? 25.517 5.450 12.591 1.00 86.06 341 LEU A O 1
ATOM 2777 N N . LYS A 1 342 ? 24.503 3.455 12.705 1.00 80.69 342 LYS A N 1
ATOM 2778 C CA . LYS A 1 342 ? 25.702 2.713 13.137 1.00 80.69 342 LYS A CA 1
ATOM 2779 C C . LYS A 1 342 ? 26.564 2.237 11.970 1.00 80.69 342 LYS A C 1
ATOM 2781 O O . LYS A 1 342 ? 27.723 1.885 12.213 1.00 80.69 342 LYS A O 1
ATOM 2786 N N . VAL A 1 343 ? 26.023 2.176 10.751 1.00 60.94 343 VAL A N 1
ATOM 2787 C CA . VAL A 1 343 ? 26.765 1.733 9.564 1.00 60.94 343 VAL A CA 1
ATOM 2788 C C . VAL A 1 343 ? 27.854 2.769 9.262 1.00 60.94 343 VAL A C 1
ATOM 2790 O O . VAL A 1 343 ? 27.561 3.940 9.038 1.00 60.94 343 VAL A O 1
ATOM 2793 N N . ARG A 1 344 ? 29.118 2.337 9.373 1.00 48.25 344 ARG A N 1
ATOM 2794 C CA . ARG A 1 344 ? 30.327 3.174 9.295 1.00 48.25 344 ARG A CA 1
ATOM 2795 C C . ARG A 1 344 ? 30.878 3.299 7.890 1.00 48.25 344 ARG A C 1
ATOM 2797 O O . ARG A 1 344 ? 30.938 2.251 7.211 1.00 48.25 344 ARG A O 1
#

Sequence (344 aa):
MPTISLLNSNCKKDKVQEQVHPTLSANEESLYYIEQLIFQLLNKLCMAQPRTVQDVEERVQKTFPHPIDKWAISDAQSAIEKRKRRNPLLLPVDKIHPSLKEVLGYKVDYHVSLYIVAVLEYISADILKLAGNYVFNIRHYEISQQDIKVSMCADKVLMDMFDQDDIGLVSLCEDEPSSSGELNYYDLVRTEIAEERQYLRELNMIIKVFREAFLSDKKLFKSSDIEKIFSNISDIHELTVKLLGLIEDTVEMTDESSPHPLAGSCFEDLAEEQAFDPYETLSQDILSPEFNEHFSKLMARPAVALHFQSIADGFREAVRYVLPRLMLVPVYHCWHYFELLKVR

Nearest PDB structures (foldseek):
  1q9c-assembly2_B  TM=9.749E-01  e=2.488E-14  Homo sapiens
  1dbh-assembly1_A  TM=9.836E-01  e=9.095E-13  Homo sapiens
  1xd4-assembly2_B  TM=9.839E-01  e=4.202E-12  Homo sapiens
  1xdv-assembly1_A  TM=9.836E-01  e=4.565E-12  Homo sapiens
  1xdv-assembly2_B  TM=9.836E-01  e=4.565E-12  Homo sapiens

Solvent-accessible surface area (backbone atoms only — not comparable to full-atom values): 19848 Å² total; per-residue (Å²): 128,81,82,76,65,87,68,86,46,71,80,45,59,53,51,48,42,44,73,70,40,73,83,50,48,68,41,72,65,23,55,50,50,52,48,53,54,49,49,52,50,52,48,64,57,48,73,71,60,55,81,44,56,64,47,46,50,56,45,40,61,74,60,37,44,86,67,60,26,62,54,37,47,54,54,16,50,52,65,70,74,40,95,72,55,99,70,70,80,77,69,60,49,85,63,48,45,64,50,48,26,68,77,66,72,47,92,71,51,69,67,38,41,47,34,53,48,38,37,49,50,47,52,52,43,49,53,47,42,49,20,46,50,46,30,49,72,72,66,44,56,56,38,45,48,63,47,41,53,57,38,35,72,72,33,67,55,59,33,62,51,64,58,82,70,79,85,68,96,77,80,84,84,86,82,83,81,83,78,86,63,89,72,52,72,54,56,50,52,55,45,46,54,50,49,51,54,51,50,50,51,53,50,45,45,48,47,70,54,54,49,42,60,51,62,74,40,66,89,83,37,50,71,71,56,51,43,64,74,51,52,44,51,66,58,47,48,53,44,51,54,51,51,49,50,47,40,52,52,40,53,72,70,43,55,93,89,51,96,55,58,71,54,66,55,53,54,50,57,40,54,75,69,53,61,62,55,44,57,56,58,33,42,56,48,64,73,31,76,62,30,62,54,53,51,51,61,52,63,68,35,67,68,52,45,53,52,34,50,70,75,38,89,64,40,42,56,41,56,72,68,44,44,71,58,57,66,46,48,65,52,54,51,56,52,46,53,63,56,58,74,63,68,125

Radius of gyration: 24.59 Å; Cα contacts (8 Å, |Δi|>4): 290; chains: 1; bounding box: 54×50×65 Å